Protein AF-A0A701CYC0-F1 (afdb_monomer)

pLDDT: mean 83.96, std 11.9, range [31.55, 95.62]

Structure (mmCIF, N/CA/C/O backbone):
data_AF-A0A701CYC0-F1
#
_entry.id   AF-A0A701CYC0-F1
#
loop_
_atom_site.group_PDB
_atom_site.id
_atom_site.type_symbol
_atom_site.label_atom_id
_atom_site.label_alt_id
_atom_site.label_comp_id
_atom_site.label_asym_id
_atom_site.label_entity_id
_atom_site.label_seq_id
_atom_site.pdbx_PDB_ins_code
_atom_site.Cartn_x
_atom_site.Cartn_y
_atom_site.Cartn_z
_atom_site.occupancy
_atom_site.B_iso_or_equiv
_atom_site.auth_seq_id
_atom_site.auth_comp_id
_atom_site.auth_asym_id
_atom_site.auth_atom_id
_atom_site.pdbx_PDB_model_num
ATOM 1 N N . MET A 1 1 ? 33.587 -10.580 -81.733 1.00 37.09 1 MET A N 1
ATOM 2 C CA . MET A 1 1 ? 33.520 -9.640 -80.596 1.00 37.09 1 MET A CA 1
ATOM 3 C C . MET A 1 1 ? 32.064 -9.199 -80.477 1.00 37.09 1 MET A C 1
ATOM 5 O O . MET A 1 1 ? 31.663 -8.229 -81.099 1.00 37.09 1 MET A O 1
ATOM 9 N N . LEU A 1 2 ? 31.232 -10.027 -79.836 1.00 31.55 2 LEU A N 1
ATOM 10 C CA . LEU A 1 2 ? 29.792 -9.787 -79.702 1.00 31.55 2 LEU A CA 1
ATOM 11 C C . LEU A 1 2 ? 29.590 -8.862 -78.503 1.00 31.55 2 LEU A C 1
ATOM 13 O O . LEU A 1 2 ? 29.678 -9.290 -77.356 1.00 31.55 2 LEU A O 1
ATOM 17 N N . TYR A 1 3 ? 29.404 -7.577 -78.788 1.00 41.22 3 TYR A N 1
ATOM 18 C CA . TYR A 1 3 ? 29.020 -6.585 -77.796 1.00 41.22 3 TYR A CA 1
ATOM 19 C C . TYR A 1 3 ? 27.540 -6.821 -77.478 1.00 41.22 3 TYR A C 1
ATOM 21 O O . TYR A 1 3 ? 26.656 -6.389 -78.214 1.00 41.22 3 TYR A O 1
ATOM 29 N N . MET A 1 4 ? 27.268 -7.594 -76.426 1.00 37.62 4 MET A N 1
ATOM 30 C CA . MET A 1 4 ? 25.919 -7.777 -75.895 1.00 37.62 4 MET A CA 1
ATOM 31 C C . MET A 1 4 ? 25.545 -6.497 -75.137 1.00 37.62 4 MET A C 1
ATOM 33 O O . MET A 1 4 ? 25.763 -6.367 -73.935 1.00 37.62 4 MET A O 1
ATOM 37 N N . GLY A 1 5 ? 25.062 -5.501 -75.878 1.00 42.97 5 GLY A N 1
ATOM 38 C CA . GLY A 1 5 ? 24.437 -4.318 -75.306 1.00 42.97 5 GLY A CA 1
ATOM 39 C C . GLY A 1 5 ? 23.059 -4.693 -74.777 1.00 42.97 5 GLY A C 1
ATOM 40 O O . GLY A 1 5 ? 22.136 -4.904 -75.558 1.00 42.97 5 GLY A O 1
ATOM 41 N N . LEU A 1 6 ? 22.916 -4.783 -73.455 1.00 45.72 6 LEU A N 1
ATOM 42 C CA . LEU A 1 6 ? 21.610 -4.713 -72.804 1.00 45.72 6 LEU A CA 1
ATOM 43 C C . LEU A 1 6 ? 21.074 -3.289 -73.006 1.00 45.72 6 LEU A C 1
ATOM 45 O O . LEU A 1 6 ? 21.448 -2.373 -72.278 1.00 45.72 6 LEU A O 1
ATOM 49 N N . SER A 1 7 ? 20.230 -3.099 -74.024 1.00 49.19 7 SER A N 1
ATOM 50 C CA . SER A 1 7 ? 19.349 -1.932 -74.098 1.00 49.19 7 SER A CA 1
ATOM 51 C C . SER A 1 7 ? 18.327 -2.081 -72.981 1.00 49.19 7 SER A C 1
ATOM 53 O O . SER A 1 7 ? 17.434 -2.922 -73.057 1.00 49.19 7 SER A O 1
ATOM 55 N N . SER A 1 8 ? 18.507 -1.334 -71.896 1.00 54.03 8 SER A N 1
ATOM 56 C CA . SER A 1 8 ? 17.512 -1.253 -70.838 1.00 54.03 8 SER A CA 1
ATOM 57 C C . SER A 1 8 ? 16.408 -0.289 -71.269 1.00 54.03 8 SER A C 1
ATOM 59 O O . SER A 1 8 ? 16.481 0.912 -70.997 1.00 54.03 8 SER A O 1
ATOM 61 N N . ASP A 1 9 ? 15.389 -0.805 -71.947 1.00 52.72 9 ASP A N 1
ATOM 62 C CA . ASP A 1 9 ? 14.151 -0.064 -72.158 1.00 52.72 9 ASP A CA 1
ATOM 63 C C . ASP A 1 9 ? 13.515 0.192 -70.780 1.00 52.72 9 ASP A C 1
ATOM 65 O O . ASP A 1 9 ? 13.089 -0.726 -70.077 1.00 52.72 9 ASP A O 1
ATOM 69 N N . GLY A 1 10 ? 13.498 1.455 -70.341 1.00 56.16 10 GLY A N 1
ATOM 70 C CA . GLY A 1 10 ? 13.082 1.856 -68.987 1.00 56.16 10 GLY A CA 1
ATOM 71 C C . GLY A 1 10 ? 11.631 1.517 -68.610 1.00 56.16 10 GLY A C 1
ATOM 72 O O . GLY A 1 10 ? 11.250 1.694 -67.454 1.00 56.16 10 GLY A O 1
ATOM 73 N N . LEU A 1 11 ? 10.831 1.013 -69.556 1.00 56.91 11 LEU A N 1
ATOM 74 C CA . LEU A 1 11 ? 9.438 0.600 -69.364 1.00 56.91 11 LEU A CA 1
ATOM 75 C C . LEU A 1 11 ? 9.304 -0.809 -68.755 1.00 56.91 11 LEU A C 1
ATOM 77 O O . LEU A 1 11 ? 8.426 -1.009 -67.917 1.00 56.91 11 LEU A O 1
ATOM 81 N N . ASP A 1 12 ? 10.205 -1.746 -69.072 1.00 58.88 12 ASP A N 1
ATOM 82 C CA . ASP A 1 12 ? 10.152 -3.128 -68.551 1.00 58.88 12 ASP A CA 1
ATOM 83 C C . ASP A 1 12 ? 10.798 -3.277 -67.161 1.00 58.88 12 ASP A C 1
ATOM 85 O O . ASP A 1 12 ? 10.518 -4.219 -66.416 1.00 58.88 12 ASP A O 1
ATOM 89 N N . ILE A 1 13 ? 11.625 -2.308 -66.759 1.00 61.25 13 ILE A N 1
ATOM 90 C CA . ILE A 1 13 ? 12.254 -2.262 -65.429 1.00 61.25 13 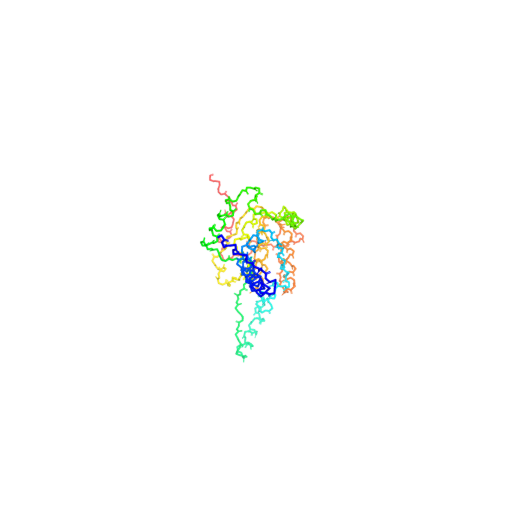ILE A CA 1
ATOM 91 C C . ILE A 1 13 ? 11.279 -1.735 -64.365 1.00 61.25 13 ILE A C 1
ATOM 93 O O . ILE A 1 13 ? 11.353 -2.134 -63.200 1.00 61.25 13 ILE A O 1
ATOM 97 N N . ALA A 1 14 ? 10.331 -0.877 -64.752 1.00 69.00 14 ALA A N 1
ATOM 98 C CA . ALA A 1 14 ? 9.363 -0.254 -63.851 1.00 69.00 14 ALA A CA 1
ATOM 99 C C . ALA A 1 14 ? 8.542 -1.253 -63.000 1.00 69.00 14 ALA A C 1
ATOM 101 O O . ALA A 1 14 ? 8.474 -1.057 -61.781 1.00 69.00 14 ALA A O 1
ATOM 102 N N . PRO A 1 15 ? 7.964 -2.344 -63.553 1.00 77.31 15 PRO A N 1
ATOM 103 C CA . PRO A 1 15 ? 7.235 -3.320 -62.742 1.00 77.31 15 PRO A CA 1
ATOM 104 C C . PRO A 1 15 ? 8.150 -4.086 -61.778 1.00 77.31 15 PRO A C 1
ATOM 106 O O . PRO A 1 15 ? 7.778 -4.300 -60.627 1.00 77.31 15 PRO A O 1
ATOM 109 N N . ILE A 1 16 ? 9.372 -4.441 -62.189 1.00 80.69 16 ILE A N 1
ATOM 110 C CA . ILE A 1 16 ? 10.340 -5.146 -61.329 1.00 80.69 16 ILE A CA 1
ATOM 111 C C . ILE A 1 16 ? 10.770 -4.251 -60.154 1.00 80.69 16 ILE A C 1
ATOM 113 O O . ILE A 1 16 ? 10.841 -4.709 -59.010 1.00 80.69 16 ILE A O 1
ATOM 117 N N . VAL A 1 17 ? 10.991 -2.958 -60.400 1.00 83.00 17 VAL A N 1
ATOM 118 C CA . VAL A 1 17 ? 11.301 -1.969 -59.352 1.00 83.00 17 VAL A CA 1
ATOM 119 C C . VAL A 1 17 ? 10.110 -1.762 -58.407 1.00 83.00 17 VAL A C 1
ATOM 121 O O . VAL A 1 17 ? 10.287 -1.652 -57.191 1.00 83.00 17 VAL A O 1
ATOM 124 N N . LEU A 1 18 ? 8.878 -1.781 -58.921 1.00 84.62 18 LEU A N 1
ATOM 125 C CA . LEU A 1 18 ? 7.675 -1.690 -58.091 1.00 84.62 18 LEU A CA 1
ATOM 126 C C . LEU A 1 18 ? 7.510 -2.925 -57.186 1.00 84.62 18 LEU A C 1
ATOM 128 O O . LEU A 1 18 ? 7.311 -2.784 -55.982 1.00 84.62 18 LEU A O 1
ATOM 132 N N . PHE A 1 19 ? 7.659 -4.139 -57.722 1.00 87.81 19 PHE A N 1
ATOM 133 C CA . PHE A 1 19 ? 7.554 -5.363 -56.918 1.00 87.81 19 PHE A CA 1
ATOM 134 C C . PHE A 1 19 ? 8.669 -5.477 -55.871 1.00 87.81 19 PHE A C 1
ATOM 136 O O . PHE A 1 19 ? 8.403 -5.841 -54.724 1.00 87.81 19 PHE A O 1
ATOM 143 N N . THR A 1 20 ? 9.906 -5.123 -56.227 1.00 87.94 20 THR A N 1
ATOM 144 C CA . THR A 1 20 ? 11.033 -5.135 -55.280 1.00 87.94 20 THR A CA 1
ATOM 145 C C . THR A 1 20 ? 10.892 -4.062 -54.198 1.00 87.94 20 THR A C 1
ATOM 147 O O . THR A 1 20 ? 11.165 -4.347 -53.031 1.00 87.94 20 THR A O 1
ATOM 150 N N . SER A 1 21 ? 10.396 -2.865 -54.526 1.00 90.50 21 SER A N 1
ATOM 151 C CA . SER A 1 21 ? 10.131 -1.814 -53.529 1.00 90.50 21 SER A CA 1
ATOM 152 C C . SER A 1 21 ? 8.989 -2.177 -52.574 1.00 90.50 21 SER A C 1
ATOM 154 O O . SER A 1 21 ? 9.131 -1.980 -51.366 1.00 90.50 21 SER A O 1
ATOM 156 N N . ILE A 1 22 ? 7.908 -2.792 -53.067 1.00 91.88 22 ILE A N 1
ATOM 157 C CA . ILE A 1 22 ? 6.826 -3.324 -52.222 1.00 91.88 22 ILE A CA 1
ATOM 158 C C . ILE A 1 22 ? 7.359 -4.422 -51.294 1.00 91.88 22 ILE A C 1
ATOM 160 O O . ILE A 1 22 ? 7.065 -4.408 -50.098 1.00 91.88 22 ILE A O 1
ATOM 164 N N . LEU A 1 23 ? 8.182 -5.344 -51.805 1.00 93.19 23 LEU A N 1
ATOM 165 C CA . LEU A 1 23 ? 8.795 -6.398 -50.994 1.00 93.19 23 LEU A CA 1
ATOM 166 C C . LEU A 1 23 ? 9.690 -5.817 -49.888 1.00 93.19 23 LEU A C 1
ATOM 168 O O . LEU A 1 23 ? 9.583 -6.230 -48.733 1.00 93.19 23 LEU A O 1
ATOM 172 N N . LEU A 1 24 ? 10.534 -4.832 -50.211 1.00 94.06 24 LEU A N 1
ATOM 173 C CA . LEU A 1 24 ? 11.373 -4.136 -49.230 1.00 94.06 24 LEU A CA 1
ATOM 174 C C . LEU A 1 24 ? 10.536 -3.384 -48.188 1.00 94.06 24 LEU A C 1
ATOM 176 O O . LEU A 1 24 ? 10.873 -3.404 -47.004 1.00 94.06 24 LEU A O 1
ATOM 180 N N . PHE A 1 25 ? 9.424 -2.770 -48.595 1.00 94.50 25 PHE A N 1
ATOM 181 C CA . PHE A 1 25 ? 8.505 -2.097 -47.681 1.00 94.50 25 PHE A CA 1
ATOM 182 C C . PHE A 1 25 ? 7.820 -3.084 -46.725 1.00 94.50 25 PHE A C 1
ATOM 184 O O . PHE A 1 25 ? 7.776 -2.845 -45.517 1.00 94.50 25 PHE A O 1
ATOM 191 N N . LEU A 1 26 ? 7.359 -4.233 -47.225 1.00 94.00 26 LEU A N 1
ATOM 192 C CA . LEU A 1 26 ? 6.784 -5.29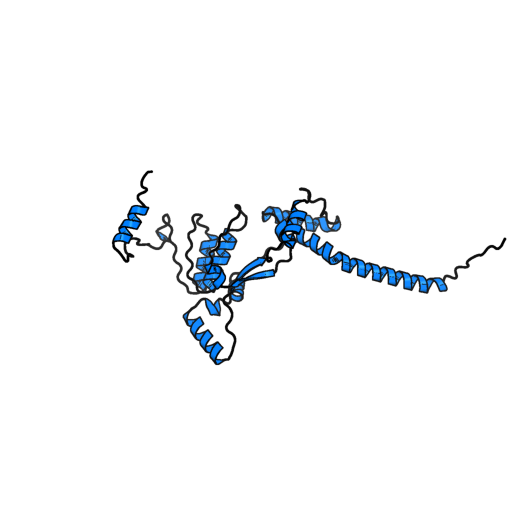6 -46.394 1.00 94.00 26 LEU A CA 1
ATOM 193 C C . LEU A 1 26 ? 7.817 -5.891 -45.428 1.00 94.00 26 LEU A C 1
ATOM 195 O O . LEU A 1 26 ? 7.504 -6.110 -44.256 1.00 94.00 26 LEU A O 1
ATOM 199 N N . LEU A 1 27 ? 9.059 -6.095 -45.877 1.00 94.50 27 LEU A N 1
ATOM 200 C CA . LEU A 1 27 ? 10.163 -6.517 -45.011 1.00 94.50 27 LEU A CA 1
ATOM 201 C C . LEU A 1 27 ? 10.478 -5.464 -43.943 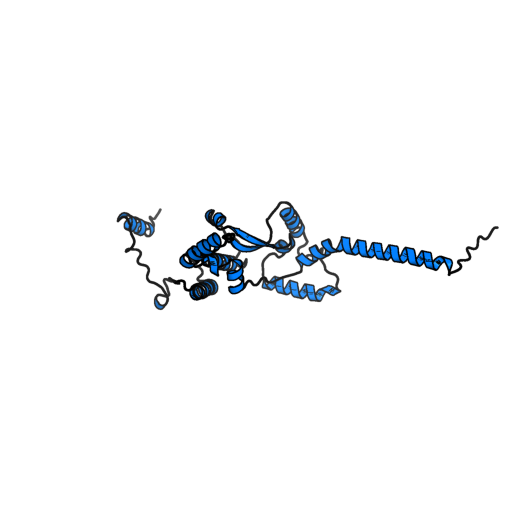1.00 94.50 27 LEU A C 1
ATOM 203 O O . LEU A 1 27 ? 10.719 -5.828 -42.793 1.00 94.50 27 LEU A O 1
ATOM 207 N N . CYS A 1 28 ? 10.429 -4.176 -44.286 1.00 93.81 28 CYS A N 1
ATOM 208 C CA . CYS A 1 28 ? 10.583 -3.080 -43.331 1.00 93.81 28 CYS A CA 1
ATOM 209 C C . CYS A 1 28 ? 9.477 -3.114 -42.266 1.00 93.81 28 CYS A C 1
ATOM 211 O O . CYS A 1 28 ? 9.780 -3.136 -41.075 1.00 93.81 28 CYS A O 1
ATOM 213 N N . LEU A 1 29 ? 8.207 -3.237 -42.670 1.00 93.25 29 LEU A N 1
ATOM 214 C CA . LEU A 1 29 ? 7.080 -3.367 -41.739 1.00 93.25 29 LEU A CA 1
ATOM 215 C C . LEU A 1 29 ? 7.211 -4.598 -40.835 1.00 93.25 29 LEU A C 1
ATOM 217 O O . LEU A 1 29 ? 6.983 -4.505 -39.625 1.00 93.25 29 LEU A O 1
ATOM 221 N N . TYR A 1 30 ? 7.624 -5.739 -41.395 1.00 93.19 30 TYR A N 1
ATOM 222 C CA . TYR A 1 30 ? 7.893 -6.947 -40.619 1.00 93.19 30 TYR A CA 1
ATOM 223 C C . TYR A 1 30 ? 9.004 -6.707 -39.590 1.00 93.19 30 TYR A C 1
ATOM 225 O O . TYR A 1 30 ? 8.832 -7.020 -38.411 1.00 93.19 30 TYR A O 1
ATOM 233 N N . ARG A 1 31 ? 10.108 -6.065 -39.996 1.00 91.38 31 ARG A N 1
ATOM 234 C CA . ARG A 1 31 ? 11.213 -5.709 -39.097 1.00 91.38 31 ARG A CA 1
ATOM 235 C C . ARG A 1 31 ? 10.768 -4.746 -37.999 1.00 91.38 31 ARG A C 1
ATOM 237 O O . ARG A 1 31 ? 11.077 -5.000 -36.836 1.00 91.38 31 ARG A O 1
ATOM 244 N N . CYS A 1 32 ? 9.975 -3.723 -38.318 1.00 89.19 32 CYS A N 1
ATOM 245 C CA . CYS A 1 32 ? 9.387 -2.818 -37.328 1.00 89.19 32 CYS A CA 1
ATOM 246 C C . CYS A 1 32 ? 8.510 -3.569 -36.319 1.00 89.19 32 CYS A C 1
ATOM 248 O O . CYS A 1 32 ? 8.648 -3.354 -35.114 1.00 89.19 32 CYS A O 1
ATOM 250 N N . LYS A 1 33 ? 7.665 -4.501 -36.779 1.00 90.56 33 LYS A N 1
ATOM 251 C CA . LYS A 1 33 ? 6.837 -5.340 -35.899 1.00 90.56 33 LYS A CA 1
ATOM 252 C C . LYS A 1 33 ? 7.692 -6.217 -34.981 1.00 90.56 33 LYS A C 1
ATOM 254 O O . LYS A 1 33 ? 7.398 -6.304 -33.792 1.00 90.56 33 LYS A O 1
ATOM 259 N N . THR A 1 34 ? 8.761 -6.824 -35.499 1.00 88.62 34 THR A N 1
ATOM 260 C CA . THR A 1 34 ? 9.686 -7.635 -34.684 1.00 88.62 34 THR A CA 1
ATOM 261 C C . THR A 1 34 ? 10.532 -6.803 -33.718 1.00 88.62 34 THR A C 1
ATOM 263 O O . THR A 1 34 ? 10.875 -7.290 -32.648 1.00 88.62 34 THR A O 1
ATOM 266 N N . ALA A 1 35 ? 10.841 -5.547 -34.057 1.00 85.38 35 ALA A N 1
ATOM 267 C CA . ALA A 1 35 ? 11.630 -4.639 -33.222 1.00 85.38 35 ALA A CA 1
ATOM 268 C C . ALA A 1 3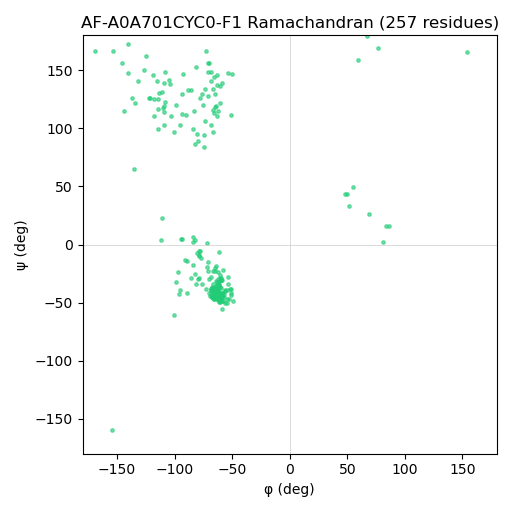5 ? 10.799 -3.950 -32.124 1.00 85.38 35 ALA A C 1
ATOM 270 O O . ALA A 1 35 ? 11.339 -3.577 -31.081 1.00 85.38 35 ALA A O 1
ATOM 271 N N . ALA A 1 36 ? 9.487 -3.803 -32.331 1.00 82.69 36 ALA A N 1
ATOM 272 C CA . ALA A 1 36 ? 8.567 -3.176 -31.386 1.00 82.69 36 ALA A CA 1
ATOM 273 C C . ALA A 1 36 ? 8.669 -3.703 -29.935 1.00 82.69 36 ALA A C 1
ATOM 275 O O . ALA A 1 36 ? 8.779 -2.866 -29.037 1.00 82.69 36 ALA A O 1
ATOM 276 N N . PRO A 1 37 ? 8.676 -5.024 -29.649 1.00 79.75 37 PRO A N 1
ATOM 277 C CA . PRO A 1 37 ? 8.774 -5.515 -28.271 1.00 79.75 37 PRO A CA 1
ATOM 278 C C . PRO A 1 37 ? 10.098 -5.142 -27.588 1.00 79.75 37 PRO A C 1
ATOM 280 O O . PRO A 1 37 ? 10.091 -4.776 -26.413 1.00 79.75 37 PRO A O 1
ATOM 283 N N . PHE A 1 38 ? 11.219 -5.154 -28.317 1.00 76.25 38 PHE A N 1
ATOM 284 C CA . PHE A 1 38 ? 12.527 -4.749 -27.788 1.00 76.25 38 PHE A CA 1
ATOM 285 C C . PHE A 1 38 ? 12.563 -3.253 -27.471 1.00 76.25 38 PHE A C 1
ATOM 287 O O . PHE A 1 38 ? 12.972 -2.848 -26.382 1.00 76.25 38 PHE A O 1
ATOM 294 N N . LEU A 1 39 ? 12.042 -2.427 -28.383 1.00 77.50 39 LEU A N 1
ATOM 295 C CA . LEU A 1 39 ? 11.930 -0.987 -28.163 1.00 77.50 39 LEU A CA 1
ATOM 296 C C . LEU A 1 39 ? 10.993 -0.668 -26.989 1.00 77.50 39 LEU A C 1
ATOM 298 O O . LEU A 1 39 ? 11.299 0.207 -26.182 1.00 77.50 39 LEU A O 1
ATOM 302 N N . MET A 1 40 ? 9.892 -1.408 -26.838 1.00 75.88 40 MET A N 1
ATOM 303 C CA . MET A 1 40 ? 9.000 -1.292 -25.681 1.00 75.88 40 MET A CA 1
ATOM 304 C C . MET A 1 40 ? 9.681 -1.708 -24.373 1.00 75.88 40 MET A C 1
ATOM 306 O O . MET A 1 40 ? 9.469 -1.055 -23.352 1.00 75.88 40 MET A O 1
ATOM 310 N N . ALA A 1 41 ? 10.509 -2.754 -24.377 1.00 71.88 41 ALA A N 1
ATOM 311 C CA . ALA A 1 41 ? 11.294 -3.151 -23.208 1.00 71.88 41 ALA A CA 1
ATOM 312 C C . ALA A 1 41 ? 12.283 -2.050 -22.793 1.00 71.88 41 ALA A C 1
ATOM 314 O O . ALA A 1 41 ? 12.297 -1.653 -21.630 1.00 71.88 41 ALA A O 1
ATOM 315 N N . HIS A 1 42 ? 13.014 -1.467 -23.746 1.00 74.38 42 HIS A N 1
ATOM 316 C CA . HIS A 1 42 ? 13.911 -0.339 -23.470 1.00 74.38 42 HIS A CA 1
ATOM 317 C C . HIS A 1 42 ? 13.128 0.889 -22.989 1.00 74.38 42 HIS A C 1
ATOM 319 O O . HIS A 1 42 ? 13.511 1.543 -22.020 1.00 74.38 42 HIS A O 1
ATOM 325 N N . TRP A 1 43 ? 11.978 1.174 -23.606 1.00 76.50 43 TRP A N 1
ATOM 326 C CA . TRP A 1 43 ? 11.108 2.272 -23.194 1.00 76.50 43 TRP A CA 1
ATOM 327 C C . TRP A 1 43 ? 10.579 2.101 -21.766 1.00 76.50 43 TRP A C 1
ATOM 329 O O . TRP A 1 43 ? 10.461 3.092 -21.049 1.00 76.50 43 TRP A O 1
ATOM 339 N N . ARG A 1 44 ? 10.306 0.869 -21.313 1.00 73.31 44 ARG A N 1
ATOM 340 C CA . ARG A 1 44 ? 9.883 0.587 -19.927 1.00 73.31 44 ARG A CA 1
ATOM 341 C C . ARG A 1 44 ? 10.938 0.982 -18.892 1.00 73.31 44 ARG A C 1
ATOM 343 O O . ARG A 1 44 ? 10.561 1.439 -17.819 1.00 73.31 44 ARG A O 1
ATOM 350 N N . VAL A 1 45 ? 12.230 0.890 -19.221 1.00 72.38 45 VAL A N 1
ATOM 351 C CA . VAL A 1 45 ? 13.320 1.345 -18.335 1.00 72.38 45 VAL A CA 1
ATOM 352 C C . VAL A 1 45 ? 13.256 2.861 -18.104 1.00 72.38 45 VAL A C 1
ATOM 354 O O . VAL A 1 45 ? 13.527 3.337 -16.998 1.00 72.38 45 VAL A O 1
ATOM 357 N N . PHE A 1 46 ? 12.872 3.624 -19.132 1.00 72.75 46 PHE A N 1
ATOM 358 C CA . PHE A 1 46 ? 12.815 5.089 -19.079 1.00 72.75 46 PHE A CA 1
ATOM 359 C C . PHE A 1 46 ? 11.480 5.636 -18.596 1.00 72.75 46 PHE A C 1
ATOM 361 O O . PHE A 1 46 ? 11.452 6.606 -17.835 1.00 72.75 46 PHE A O 1
ATOM 368 N N . LYS A 1 47 ? 10.373 5.045 -19.054 1.00 73.38 47 LYS A N 1
ATOM 369 C CA . LYS A 1 47 ? 9.025 5.544 -18.801 1.00 73.38 47 LYS A CA 1
ATOM 370 C C . LYS A 1 47 ? 8.728 5.482 -17.311 1.00 73.38 47 LYS A C 1
ATOM 372 O O . LYS A 1 47 ? 8.647 4.413 -16.713 1.00 73.38 47 LYS A O 1
ATOM 377 N N . ARG A 1 48 ? 8.470 6.646 -16.724 1.00 73.00 48 ARG A N 1
ATOM 378 C CA . ARG A 1 48 ? 8.012 6.755 -15.337 1.00 73.00 48 ARG A CA 1
ATOM 379 C C . ARG A 1 48 ? 6.540 7.068 -15.309 1.00 73.00 48 ARG A C 1
ATOM 381 O O . ARG A 1 48 ? 6.049 7.888 -16.082 1.00 73.00 48 ARG A O 1
ATOM 388 N N . HIS A 1 49 ? 5.851 6.410 -14.395 1.00 69.44 49 HIS A N 1
ATOM 389 C CA . HIS A 1 49 ? 4.452 6.671 -14.142 1.00 69.44 49 HIS A CA 1
ATOM 390 C C . HIS A 1 49 ? 4.240 6.759 -12.640 1.00 69.44 49 HIS A C 1
ATOM 392 O O . HIS A 1 49 ? 4.556 5.808 -11.922 1.00 69.44 49 HIS A O 1
ATOM 398 N N . PHE A 1 50 ? 3.730 7.905 -12.194 1.00 71.25 50 PHE A N 1
ATOM 399 C CA . PHE A 1 50 ? 3.168 8.038 -10.861 1.00 71.25 50 PHE A CA 1
ATOM 400 C C . PHE A 1 50 ? 1.807 7.369 -10.865 1.00 71.25 50 PHE A C 1
ATOM 402 O O . PHE A 1 50 ? 0.928 7.754 -11.632 1.00 71.25 50 PHE A O 1
ATOM 409 N N . MET A 1 51 ? 1.655 6.368 -10.011 1.00 73.56 51 MET A N 1
ATOM 410 C CA . MET A 1 51 ? 0.360 5.759 -9.767 1.00 73.56 51 MET A CA 1
ATOM 411 C C . MET A 1 51 ? -0.231 6.474 -8.569 1.00 73.56 51 MET A C 1
ATOM 413 O O . MET A 1 51 ? 0.309 6.405 -7.465 1.00 73.56 51 MET A O 1
ATOM 417 N N . PHE A 1 52 ? -1.300 7.217 -8.819 1.00 79.75 52 PHE A N 1
ATOM 418 C CA . PHE A 1 52 ? -2.081 7.842 -7.773 1.00 79.75 52 PHE A CA 1
ATOM 419 C C . PHE A 1 52 ? -3.411 7.110 -7.685 1.00 79.75 52 PHE A C 1
ATOM 421 O O . PHE A 1 52 ? -4.205 7.141 -8.623 1.00 79.75 52 PHE A O 1
ATOM 428 N N . VAL A 1 53 ? -3.631 6.439 -6.560 1.00 84.75 53 VAL A N 1
ATOM 429 C CA . VAL A 1 53 ? -4.912 5.815 -6.243 1.00 84.75 53 VAL A CA 1
ATOM 430 C C . VAL A 1 53 ? -5.593 6.722 -5.230 1.00 84.75 53 VAL A C 1
ATOM 432 O O . VAL A 1 53 ? -5.116 6.855 -4.104 1.00 84.75 53 VAL A O 1
ATOM 435 N N . SER A 1 54 ? -6.672 7.389 -5.642 1.00 88.94 54 SER A N 1
ATOM 436 C CA . SER A 1 54 ? -7.474 8.192 -4.716 1.00 88.94 54 SER A CA 1
ATOM 437 C C . SER A 1 54 ? -8.238 7.292 -3.744 1.00 88.94 54 SER A C 1
ATOM 439 O O . SER A 1 54 ? -8.532 6.138 -4.066 1.00 88.94 54 SER A O 1
ATOM 441 N N . LEU A 1 55 ? -8.605 7.826 -2.574 1.00 89.38 55 LEU A N 1
ATOM 442 C CA . LEU A 1 55 ? -9.416 7.097 -1.591 1.00 89.38 55 LEU A CA 1
ATOM 443 C C . LEU A 1 55 ? -10.740 6.623 -2.197 1.00 89.38 55 LEU A C 1
ATOM 445 O O . LEU A 1 55 ? -11.100 5.460 -2.050 1.00 89.38 55 LEU A O 1
ATOM 449 N N . ASP A 1 56 ? -11.405 7.472 -2.983 1.00 90.81 56 ASP A N 1
ATOM 450 C CA . ASP A 1 56 ? -12.641 7.106 -3.683 1.00 90.81 56 ASP A CA 1
ATOM 451 C C . ASP A 1 56 ? -12.444 5.941 -4.652 1.00 90.81 56 ASP A C 1
ATOM 453 O O . ASP A 1 56 ? -13.233 4.993 -4.658 1.00 90.81 56 ASP A O 1
ATOM 457 N N . SER A 1 57 ? -11.359 5.968 -5.432 1.00 91.81 57 SER A N 1
ATOM 458 C CA . SER A 1 57 ? -11.033 4.864 -6.339 1.00 91.81 57 SER A CA 1
ATOM 459 C C . SER A 1 57 ? -10.784 3.584 -5.545 1.00 91.81 57 SER A C 1
ATOM 461 O O . SER A 1 57 ? -11.321 2.533 -5.886 1.00 91.81 57 SER A O 1
ATOM 463 N N . LEU A 1 58 ? -10.035 3.672 -4.443 1.00 92.19 58 LEU A N 1
ATOM 464 C CA . LEU A 1 58 ? -9.726 2.533 -3.584 1.00 92.19 58 LEU A CA 1
ATOM 465 C C . LEU A 1 58 ? -10.977 1.943 -2.911 1.00 92.19 58 LEU A C 1
ATOM 467 O O . LEU A 1 58 ? -11.074 0.723 -2.773 1.00 92.19 58 LEU A O 1
ATOM 471 N N . ARG A 1 59 ? -11.957 2.771 -2.526 1.00 93.12 59 ARG A N 1
ATOM 472 C CA . ARG A 1 59 ? -13.255 2.311 -1.992 1.00 93.12 59 ARG A CA 1
ATOM 473 C C . ARG A 1 59 ? -14.035 1.516 -3.026 1.00 93.12 59 ARG A C 1
ATOM 475 O O . ARG A 1 59 ? -14.608 0.482 -2.683 1.00 93.12 59 ARG A O 1
ATOM 482 N N . VAL A 1 60 ? -14.065 1.990 -4.272 1.00 92.75 60 VAL A N 1
ATOM 483 C CA . VAL A 1 60 ? -14.739 1.296 -5.379 1.00 92.75 60 VAL A CA 1
ATOM 484 C C . VAL A 1 60 ? -14.031 -0.023 -5.682 1.00 92.75 60 VAL A C 1
ATOM 486 O O . VAL A 1 60 ? -14.691 -1.059 -5.754 1.00 92.75 60 VAL A O 1
ATOM 489 N N . ILE A 1 61 ? -12.699 0.003 -5.778 1.00 92.12 61 ILE A N 1
ATOM 490 C CA . ILE A 1 61 ? -11.863 -1.173 -6.050 1.00 92.12 61 ILE A CA 1
ATOM 491 C C . ILE A 1 61 ? -12.060 -2.249 -4.971 1.00 92.12 61 ILE A C 1
ATOM 493 O O . ILE A 1 61 ? -12.344 -3.399 -5.300 1.00 92.12 61 ILE A O 1
ATOM 497 N N . ASN A 1 62 ? -11.999 -1.871 -3.691 1.00 92.62 62 ASN A N 1
ATOM 498 C CA . ASN A 1 62 ? -12.183 -2.796 -2.566 1.00 92.62 62 ASN A CA 1
ATOM 499 C C . ASN A 1 62 ? -13.664 -3.066 -2.239 1.00 92.62 62 ASN A C 1
ATOM 501 O O . ASN A 1 62 ? -13.958 -3.734 -1.251 1.00 92.62 62 ASN A O 1
ATOM 505 N N . LYS A 1 63 ? -14.611 -2.527 -3.021 1.00 92.94 63 LYS A N 1
ATOM 506 C CA . LYS A 1 63 ? -16.064 -2.656 -2.802 1.00 92.94 63 LYS A CA 1
ATOM 507 C C . LYS A 1 63 ? -16.489 -2.309 -1.366 1.00 92.94 63 LYS A C 1
ATOM 509 O O . LYS A 1 63 ? -17.355 -2.964 -0.785 1.00 92.94 63 LYS A O 1
ATOM 514 N N . SER A 1 64 ? -15.928 -1.230 -0.816 1.00 91.62 64 SER A N 1
ATOM 515 C CA . SER A 1 64 ? -16.153 -0.781 0.567 1.00 91.62 64 SER A CA 1
ATOM 516 C C . SER A 1 64 ? -17.643 -0.655 0.915 1.00 91.62 64 SER A C 1
ATOM 518 O O . SER A 1 64 ? -18.080 -1.077 1.982 1.00 91.62 64 SER A O 1
ATOM 520 N N . ASN A 1 65 ? -18.469 -0.189 -0.029 1.00 90.75 65 ASN A N 1
ATOM 521 C CA . ASN A 1 65 ? -19.923 -0.067 0.144 1.00 90.75 65 ASN A CA 1
ATOM 522 C C . ASN A 1 65 ? -20.649 -1.376 0.498 1.00 90.75 65 ASN A C 1
ATOM 524 O O . ASN A 1 65 ? -21.781 -1.306 0.993 1.00 90.75 65 ASN A O 1
ATOM 528 N N . PHE A 1 66 ? -20.034 -2.520 0.189 1.00 91.06 66 PHE A N 1
ATOM 529 C CA . PHE A 1 66 ? -20.551 -3.859 0.445 1.00 91.06 66 PHE A CA 1
ATOM 530 C C . PHE A 1 66 ? -19.992 -4.447 1.749 1.00 91.06 66 PHE A C 1
ATOM 532 O O . PHE A 1 66 ? -20.762 -5.017 2.515 1.00 91.06 66 PHE A O 1
ATOM 539 N N . PHE A 1 67 ? -18.689 -4.289 2.019 1.00 91.94 67 PHE A N 1
ATOM 540 C CA . PHE A 1 67 ? -18.003 -4.983 3.122 1.00 91.94 67 PHE A CA 1
ATOM 541 C C . PHE A 1 67 ? -17.808 -4.155 4.398 1.00 91.94 67 PHE A C 1
ATOM 543 O O . PHE A 1 67 ? -17.854 -4.719 5.485 1.00 91.94 67 PHE A O 1
ATOM 550 N N . SER A 1 68 ? -17.633 -2.834 4.298 1.00 89.00 68 SER A N 1
ATOM 551 C CA . SER A 1 68 ? -17.248 -1.982 5.441 1.00 89.00 68 SER A CA 1
ATOM 552 C C . SER A 1 68 ? -18.232 -2.005 6.616 1.00 89.00 68 SER A C 1
ATOM 554 O O . SER A 1 68 ? -17.834 -1.796 7.760 1.00 89.00 68 SER A O 1
ATOM 556 N N . ASN A 1 69 ? -19.520 -2.247 6.353 1.00 89.81 69 ASN A N 1
ATOM 557 C CA . ASN A 1 69 ? -20.567 -2.252 7.368 1.00 89.81 69 ASN A CA 1
ATOM 558 C C . ASN A 1 69 ? -21.215 -3.632 7.479 1.00 89.81 69 ASN A C 1
ATOM 560 O O . ASN A 1 69 ? -21.996 -4.032 6.617 1.00 89.81 69 ASN A O 1
ATOM 564 N N . GLU A 1 70 ? -20.965 -4.304 8.599 1.00 86.88 70 GLU A N 1
ATOM 565 C CA . GLU A 1 70 ? -21.442 -5.660 8.888 1.00 86.88 70 GLU A CA 1
ATOM 566 C C . GLU A 1 70 ? -22.972 -5.811 8.797 1.00 86.88 70 GLU A C 1
ATOM 568 O O . GLU A 1 70 ? -23.481 -6.799 8.266 1.00 86.88 70 GLU A O 1
ATOM 573 N N . ARG A 1 71 ? -23.745 -4.822 9.273 1.00 88.12 71 ARG A N 1
ATOM 574 C CA . ARG A 1 71 ? -25.219 -4.888 9.214 1.00 88.12 71 ARG A CA 1
ATOM 575 C C . ARG A 1 71 ? -25.712 -4.822 7.773 1.00 88.12 71 ARG A C 1
ATOM 577 O O . ARG A 1 71 ? -26.568 -5.610 7.376 1.00 88.12 71 ARG A O 1
ATOM 584 N N . LYS A 1 72 ? -25.151 -3.892 6.998 1.00 90.44 72 LYS A N 1
ATOM 585 C CA . LYS A 1 72 ? -25.479 -3.710 5.581 1.00 90.44 72 LYS A CA 1
ATOM 586 C C . LYS A 1 72 ? -25.025 -4.911 4.751 1.00 90.44 72 LYS A C 1
ATOM 588 O O . LYS A 1 72 ? -25.760 -5.351 3.876 1.00 90.44 72 LYS A O 1
ATOM 593 N N . TYR A 1 73 ? -23.857 -5.468 5.063 1.00 91.12 73 TYR A N 1
ATOM 594 C CA . TYR A 1 73 ? -23.322 -6.672 4.436 1.00 91.12 73 TYR A CA 1
ATOM 595 C C . TYR A 1 73 ? -24.304 -7.844 4.551 1.00 91.12 73 TYR A C 1
ATOM 597 O O . TYR A 1 73 ? -24.674 -8.424 3.534 1.00 91.12 73 TYR A O 1
ATOM 605 N N . ARG A 1 74 ? -24.815 -8.139 5.755 1.00 92.00 74 ARG A N 1
ATOM 606 C CA . ARG A 1 74 ? -25.791 -9.229 5.962 1.00 92.00 74 ARG A CA 1
ATOM 607 C C . ARG A 1 74 ? -27.066 -9.051 5.137 1.00 92.00 74 ARG A C 1
ATOM 609 O O . ARG A 1 74 ? -27.541 -10.013 4.542 1.00 92.00 74 ARG A O 1
ATOM 616 N N . GLN A 1 75 ? -27.586 -7.824 5.069 1.00 93.12 75 GLN A N 1
ATOM 617 C CA . GLN A 1 75 ? -28.761 -7.498 4.252 1.00 93.12 75 GLN A CA 1
ATOM 618 C C . GLN A 1 75 ? -28.482 -7.700 2.758 1.00 93.12 75 GLN A C 1
ATOM 620 O O . GLN A 1 75 ? -29.262 -8.342 2.060 1.00 93.12 75 GLN A O 1
ATOM 625 N N . LEU A 1 76 ? -27.338 -7.210 2.274 1.00 92.69 76 LEU A N 1
ATOM 626 C CA . LEU A 1 76 ? -26.939 -7.355 0.876 1.00 92.69 76 LEU A CA 1
ATOM 627 C C . LEU A 1 76 ? -26.712 -8.818 0.490 1.00 92.69 76 LEU A C 1
ATOM 629 O O . LEU A 1 76 ? -27.113 -9.221 -0.596 1.00 92.69 76 LEU A O 1
ATOM 633 N N . VAL A 1 77 ? -26.111 -9.622 1.367 1.00 92.75 77 VAL A N 1
ATOM 634 C CA . VAL A 1 77 ? -25.936 -11.062 1.139 1.00 92.75 77 VAL A CA 1
ATOM 635 C C . VAL A 1 77 ? -27.291 -11.749 0.975 1.00 92.75 77 VAL A C 1
ATOM 637 O O . VAL A 1 77 ? -27.474 -12.495 0.014 1.00 92.75 77 VAL A O 1
ATOM 640 N N . GLN A 1 78 ? -28.261 -11.445 1.842 1.00 93.25 78 GLN A N 1
ATOM 641 C CA . GLN A 1 78 ? -29.615 -11.990 1.735 1.00 93.25 78 GLN A CA 1
ATOM 642 C C . GLN A 1 78 ? -30.304 -11.559 0.427 1.00 93.25 78 GLN A C 1
ATOM 644 O O . GLN A 1 78 ? -30.891 -12.385 -0.269 1.00 93.25 78 GLN A O 1
ATOM 649 N N . ASP A 1 79 ? -30.177 -10.288 0.041 1.00 93.56 79 ASP A N 1
ATOM 650 C CA . ASP A 1 79 ? -30.716 -9.771 -1.222 1.00 93.56 79 ASP A CA 1
ATOM 651 C C . ASP A 1 79 ? -30.082 -10.424 -2.457 1.00 93.56 79 ASP A C 1
ATOM 653 O O . ASP A 1 79 ? -30.766 -10.650 -3.458 1.00 93.56 79 ASP A O 1
ATOM 657 N N . TYR A 1 80 ? -28.778 -10.701 -2.415 1.00 94.19 80 TYR A N 1
ATOM 658 C CA . TYR A 1 80 ? -28.056 -11.369 -3.498 1.00 94.19 80 TYR A CA 1
ATOM 659 C C . TYR A 1 80 ? -28.481 -12.830 -3.626 1.00 94.19 80 TYR A C 1
ATOM 661 O O . TYR A 1 80 ? -28.777 -13.269 -4.737 1.00 94.19 80 TYR A O 1
ATOM 669 N N . GLN A 1 81 ? -28.607 -13.538 -2.501 1.00 92.50 81 GLN A N 1
ATOM 670 C CA . GLN A 1 81 ? -29.125 -14.907 -2.460 1.00 92.50 81 GLN A CA 1
ATOM 671 C C . GLN A 1 81 ? -30.552 -14.977 -3.017 1.00 92.50 81 GLN A C 1
ATOM 673 O O . GLN A 1 81 ? -30.820 -15.775 -3.910 1.00 92.50 81 GLN A O 1
ATOM 678 N N . ASN A 1 82 ? -31.442 -14.073 -2.592 1.00 94.00 82 ASN A N 1
ATOM 679 C CA . ASN A 1 82 ? -32.817 -13.994 -3.101 1.00 94.00 82 ASN A CA 1
ATOM 680 C C . ASN A 1 82 ? -32.883 -13.726 -4.615 1.00 94.00 82 ASN A C 1
ATOM 682 O O . ASN A 1 82 ? -33.839 -14.120 -5.280 1.00 94.00 82 ASN A O 1
ATOM 686 N N . LYS A 1 83 ? -31.880 -13.034 -5.167 1.00 94.56 83 LYS A N 1
ATOM 687 C CA . LYS A 1 83 ? -31.778 -12.698 -6.595 1.00 94.56 83 LYS A CA 1
ATOM 688 C C . LYS A 1 83 ? -30.936 -13.698 -7.397 1.00 94.56 83 LYS A C 1
ATOM 690 O O . LYS A 1 83 ? -30.704 -13.430 -8.574 1.00 94.56 83 LYS A O 1
ATOM 695 N N . ASN A 1 84 ? -30.471 -14.797 -6.790 1.00 92.56 84 ASN A N 1
ATOM 696 C CA . ASN A 1 84 ? -29.520 -15.746 -7.386 1.00 92.56 84 ASN A CA 1
ATOM 697 C C . ASN A 1 84 ? -28.298 -15.047 -8.019 1.00 92.56 84 ASN A C 1
ATOM 699 O O . ASN A 1 84 ? -27.903 -15.358 -9.142 1.00 92.56 84 ASN A O 1
ATOM 703 N N . LYS A 1 85 ? -27.734 -14.051 -7.324 1.00 92.38 85 LYS A N 1
ATOM 704 C CA . LYS A 1 85 ? -26.516 -13.341 -7.740 1.00 92.38 85 LYS A CA 1
ATOM 705 C C . LYS A 1 85 ? -25.320 -13.782 -6.912 1.00 92.38 85 LYS A C 1
ATOM 707 O O . LYS A 1 85 ? -25.423 -13.896 -5.692 1.00 92.38 85 LYS A O 1
ATOM 712 N N . ASP A 1 86 ? -24.173 -13.903 -7.571 1.00 91.12 86 ASP A N 1
ATOM 713 C CA . ASP A 1 86 ? -22.916 -14.220 -6.902 1.00 91.12 86 ASP A CA 1
ATOM 714 C C . ASP A 1 86 ? -22.467 -13.084 -5.983 1.00 91.12 86 ASP A C 1
ATOM 716 O O . ASP A 1 86 ? -22.479 -11.900 -6.342 1.00 91.12 86 ASP A O 1
ATOM 720 N N . ILE A 1 87 ? -22.061 -13.462 -4.774 1.00 90.25 87 ILE A N 1
ATOM 721 C CA . ILE A 1 87 ? -21.536 -12.539 -3.773 1.00 90.25 87 ILE A CA 1
ATOM 722 C C . ILE A 1 87 ? -20.124 -12.134 -4.211 1.00 90.25 87 ILE A C 1
ATOM 724 O O . ILE A 1 87 ? -19.326 -12.997 -4.582 1.00 90.25 87 ILE A O 1
ATOM 728 N N . PRO A 1 88 ? -19.777 -10.836 -4.179 1.00 90.12 88 PRO A N 1
ATOM 729 C CA . PRO A 1 88 ? -18.421 -10.416 -4.487 1.00 90.12 88 PRO A CA 1
ATOM 730 C C . PRO A 1 88 ? -17.423 -11.046 -3.509 1.00 90.12 88 PRO A C 1
ATOM 732 O O . PRO A 1 88 ? -17.633 -11.034 -2.299 1.00 90.12 88 PRO A O 1
ATOM 735 N N . GLU A 1 89 ? -16.304 -11.534 -4.034 1.00 90.31 89 GLU A N 1
ATOM 736 C CA . GLU A 1 89 ? -15.203 -12.033 -3.210 1.00 90.31 89 GLU A CA 1
ATOM 737 C C . GLU A 1 89 ? -14.555 -10.908 -2.389 1.00 90.31 89 GLU A C 1
ATOM 739 O O . GLU A 1 89 ? -14.399 -9.775 -2.868 1.00 90.31 89 GLU A O 1
ATOM 744 N N . ARG A 1 90 ? -14.134 -11.238 -1.163 1.00 90.19 90 ARG A N 1
ATOM 745 C CA . ARG A 1 90 ? -13.396 -10.336 -0.272 1.00 90.19 90 ARG A CA 1
ATOM 746 C C . ARG A 1 90 ? -11.920 -10.293 -0.660 1.00 90.19 90 ARG A C 1
ATOM 748 O O . ARG A 1 90 ? -11.119 -11.145 -0.275 1.00 90.19 90 ARG A O 1
ATOM 755 N N . LYS A 1 91 ? -11.574 -9.291 -1.465 1.00 92.50 91 LYS A N 1
ATOM 756 C CA . LYS A 1 91 ? -10.215 -9.035 -1.949 1.00 92.50 91 LYS A CA 1
ATOM 757 C C . LYS A 1 91 ? -9.859 -7.565 -1.759 1.00 92.50 91 LYS A C 1
ATOM 759 O O . LYS A 1 91 ? -10.684 -6.687 -2.006 1.00 92.50 91 LYS A O 1
ATOM 764 N N . SER A 1 92 ? -8.620 -7.304 -1.360 1.00 92.31 92 SER A N 1
ATOM 765 C CA . SER A 1 92 ? -8.056 -5.957 -1.251 1.00 92.31 92 SER A CA 1
ATOM 766 C C . SER A 1 92 ? -7.017 -5.719 -2.336 1.00 92.31 92 SER A C 1
ATOM 768 O O . SER A 1 92 ? -6.179 -6.588 -2.595 1.00 92.31 92 SER A O 1
ATOM 770 N N . TYR A 1 93 ? -7.029 -4.529 -2.928 1.00 93.12 93 TYR A N 1
ATOM 771 C CA . TYR A 1 93 ? -5.950 -4.074 -3.797 1.00 93.12 93 TYR A CA 1
ATOM 772 C C . TYR A 1 93 ? -4.644 -3.917 -3.010 1.00 93.12 93 TYR A C 1
ATOM 774 O O . TYR A 1 93 ? -4.618 -3.26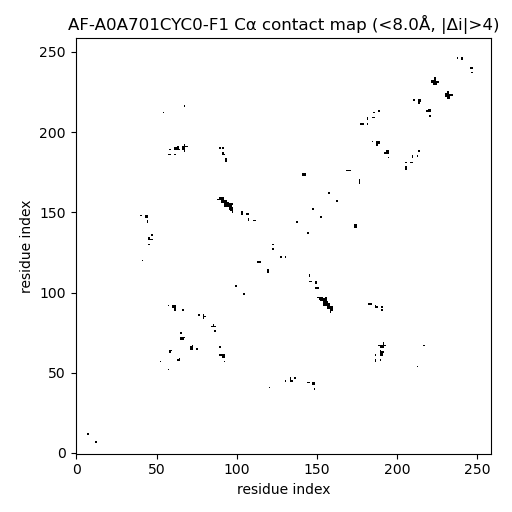7 -1.963 1.00 93.12 93 TYR A O 1
ATOM 782 N N . PHE A 1 94 ? -3.568 -4.513 -3.522 1.00 89.88 94 PHE A N 1
ATOM 783 C CA . PHE A 1 94 ? -2.247 -4.463 -2.902 1.00 89.88 94 PHE A CA 1
ATOM 784 C C . PHE A 1 94 ? -1.349 -3.437 -3.592 1.00 89.88 94 PHE A C 1
ATOM 786 O O . PHE A 1 94 ? -0.909 -2.472 -2.969 1.00 89.88 94 PHE A O 1
ATOM 793 N N . CYS A 1 95 ? -1.087 -3.628 -4.884 1.00 88.50 95 CYS A N 1
ATOM 794 C CA . CYS A 1 95 ? -0.315 -2.715 -5.723 1.00 88.50 95 CYS A CA 1
ATOM 795 C C . CYS A 1 95 ? -0.445 -3.104 -7.202 1.00 88.50 95 CYS A C 1
ATOM 797 O O . CYS A 1 95 ? -0.848 -4.224 -7.505 1.00 88.50 95 CYS A O 1
ATOM 799 N N . ASP A 1 96 ? -0.030 -2.227 -8.122 1.00 87.69 96 ASP A N 1
ATOM 800 C CA . ASP A 1 96 ? 0.263 -2.665 -9.488 1.00 87.69 96 ASP A CA 1
ATOM 801 C C . ASP A 1 96 ? 1.686 -3.229 -9.532 1.00 87.69 96 ASP A C 1
ATOM 803 O O . ASP A 1 96 ? 2.676 -2.509 -9.335 1.00 87.69 96 ASP A O 1
ATOM 807 N N . GLY A 1 97 ? 1.786 -4.521 -9.809 1.00 88.81 97 GLY A N 1
ATOM 808 C CA . GLY A 1 97 ? 3.024 -5.285 -9.770 1.00 88.81 97 GLY A CA 1
ATOM 809 C C . GLY A 1 97 ? 2.961 -6.498 -10.687 1.00 88.81 97 GLY A C 1
ATOM 810 O O . GLY A 1 97 ? 2.175 -6.542 -11.627 1.00 88.81 97 GLY A O 1
ATOM 811 N N . PHE A 1 98 ? 3.820 -7.469 -10.430 1.00 87.75 98 PHE A N 1
ATOM 812 C CA . PHE A 1 98 ? 3.801 -8.770 -11.086 1.00 87.75 98 PHE A CA 1
ATOM 813 C C . PHE A 1 98 ? 4.256 -9.825 -10.078 1.00 87.75 98 PHE A C 1
ATOM 815 O O . PHE A 1 98 ? 4.941 -9.503 -9.102 1.00 87.75 98 PHE A O 1
ATOM 822 N N . GLU A 1 99 ? 3.859 -11.073 -10.298 1.00 87.50 99 GLU A N 1
ATOM 823 C CA . GLU A 1 99 ? 4.336 -12.191 -9.491 1.00 87.50 99 GLU A CA 1
ATOM 824 C C . GLU A 1 99 ? 5.808 -12.462 -9.811 1.00 87.50 99 GLU A C 1
ATOM 826 O O . GLU A 1 99 ? 6.198 -12.559 -10.974 1.00 87.50 99 GLU A O 1
ATOM 831 N N . TRP A 1 100 ? 6.650 -12.525 -8.780 1.00 88.81 100 TRP A N 1
ATOM 832 C CA . TRP A 1 100 ? 8.082 -12.704 -8.977 1.00 88.81 100 TRP A CA 1
ATOM 833 C C . TRP A 1 100 ? 8.403 -14.157 -9.334 1.00 88.81 100 TRP A C 1
ATOM 835 O O . TRP A 1 100 ? 8.021 -15.077 -8.618 1.00 88.81 100 TRP A O 1
ATOM 845 N N . GLY A 1 101 ? 9.172 -14.346 -10.405 1.00 91.25 101 GLY A N 1
ATOM 846 C CA . GLY A 1 101 ? 9.494 -15.654 -10.973 1.00 91.25 101 GLY A CA 1
ATOM 847 C C . GLY A 1 101 ? 10.947 -15.736 -11.452 1.00 91.25 101 GLY A C 1
ATOM 848 O O . GLY A 1 101 ? 11.658 -14.722 -11.441 1.00 91.25 101 GLY A O 1
ATOM 849 N N . PRO A 1 102 ? 11.427 -16.921 -11.865 1.00 92.25 102 PRO A N 1
ATOM 850 C CA . PRO A 1 102 ? 12.800 -17.111 -12.342 1.00 92.25 102 PRO A CA 1
ATOM 851 C C . PRO A 1 102 ? 13.171 -16.197 -13.521 1.00 92.25 102 PRO A C 1
ATOM 853 O O . PRO A 1 102 ? 14.261 -15.627 -13.551 1.00 92.25 102 PRO A O 1
ATOM 856 N N . GLU A 1 103 ? 12.246 -15.988 -14.456 1.00 89.31 103 GLU A N 1
ATOM 857 C CA . GLU A 1 103 ? 12.400 -15.090 -15.604 1.00 89.31 103 GLU A CA 1
ATOM 858 C C . GLU A 1 103 ? 12.600 -13.628 -15.188 1.00 89.31 103 GLU A C 1
ATOM 860 O O . GLU A 1 103 ? 13.347 -12.882 -15.824 1.00 89.31 103 GLU A O 1
ATOM 865 N N . HIS A 1 104 ? 11.966 -13.217 -14.091 1.00 89.88 104 HIS A N 1
ATOM 866 C CA . HIS A 1 104 ? 12.100 -11.878 -13.537 1.00 89.88 104 HIS A CA 1
ATOM 867 C C . HIS A 1 104 ? 13.462 -11.689 -12.866 1.00 89.88 104 HIS A C 1
ATOM 869 O O . HIS A 1 104 ? 14.076 -10.630 -13.013 1.00 89.88 104 HIS A O 1
ATOM 875 N N . ALA A 1 105 ? 13.961 -12.724 -12.185 1.00 89.56 105 ALA A N 1
ATOM 876 C CA . ALA A 1 105 ? 15.285 -12.716 -11.574 1.00 89.56 105 ALA A CA 1
ATOM 877 C C . ALA A 1 105 ? 16.403 -12.595 -12.620 1.00 89.56 105 ALA A C 1
ATOM 879 O O . ALA A 1 105 ? 17.303 -11.774 -12.444 1.00 89.56 105 ALA A O 1
ATOM 880 N N . ASP A 1 106 ? 16.314 -13.337 -13.728 1.00 89.12 106 ASP A N 1
ATOM 881 C CA . ASP A 1 106 ? 17.283 -13.249 -14.828 1.00 89.12 106 ASP A CA 1
ATOM 882 C C . ASP A 1 106 ? 17.297 -11.846 -15.459 1.00 89.12 106 ASP A C 1
ATOM 884 O O . ASP A 1 106 ? 18.343 -11.203 -15.561 1.00 89.12 106 ASP A O 1
ATOM 888 N N . ARG A 1 107 ? 16.123 -11.283 -15.770 1.00 86.19 107 ARG A N 1
ATOM 889 C CA . ARG A 1 107 ? 16.030 -9.903 -16.282 1.00 86.19 107 ARG A CA 1
ATOM 890 C C . ARG A 1 107 ? 16.563 -8.875 -15.289 1.00 86.19 107 ARG A C 1
ATOM 892 O O . ARG A 1 107 ? 17.252 -7.939 -15.687 1.00 86.19 107 ARG A O 1
ATOM 899 N N . ALA A 1 108 ? 16.258 -9.026 -14.001 1.00 87.62 108 ALA A N 1
ATOM 900 C CA . ALA A 1 108 ? 16.773 -8.136 -12.967 1.00 87.62 108 ALA A CA 1
ATOM 901 C C . ALA A 1 108 ? 18.304 -8.205 -12.877 1.00 87.62 108 ALA A C 1
ATOM 903 O O . ALA A 1 108 ? 18.949 -7.164 -12.749 1.00 87.62 108 ALA A O 1
ATOM 904 N N . TYR A 1 109 ? 18.881 -9.403 -13.006 1.00 87.19 109 TYR A N 1
ATOM 905 C CA . TYR A 1 109 ? 20.325 -9.610 -13.049 1.00 87.19 109 TYR A CA 1
ATOM 906 C C . TYR A 1 109 ? 20.960 -8.959 -14.286 1.00 87.19 109 TYR A C 1
ATOM 908 O O . TYR A 1 109 ? 21.944 -8.232 -14.162 1.00 87.19 109 TYR A O 1
ATOM 916 N N . GLN A 1 110 ? 20.353 -9.119 -15.465 1.00 84.56 110 GLN A N 1
ATOM 917 C CA . GLN A 1 110 ? 20.796 -8.450 -16.693 1.00 84.56 110 GLN A CA 1
ATOM 918 C C . GLN A 1 110 ? 20.785 -6.924 -16.550 1.00 84.56 110 GLN A C 1
ATOM 920 O O . GLN A 1 110 ? 21.744 -6.265 -16.942 1.00 84.56 110 GLN A O 1
ATOM 925 N N . ILE A 1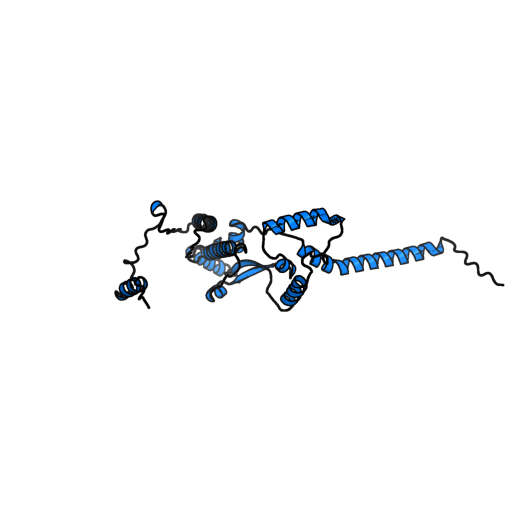 111 ? 19.741 -6.358 -15.934 1.00 80.75 111 ILE A N 1
ATOM 926 C CA . ILE A 1 111 ? 19.660 -4.914 -15.673 1.00 80.75 111 ILE A CA 1
ATOM 927 C C . ILE A 1 111 ? 20.709 -4.476 -14.639 1.00 80.75 111 ILE A C 1
ATOM 929 O O . ILE A 1 111 ? 21.258 -3.381 -14.749 1.00 80.75 111 ILE A O 1
ATOM 933 N N . ALA A 1 112 ? 20.995 -5.306 -13.635 1.00 82.75 112 ALA A N 1
ATOM 934 C CA . ALA A 1 112 ? 22.017 -5.020 -12.631 1.00 82.75 112 ALA A CA 1
ATOM 935 C C . ALA A 1 112 ? 23.444 -5.044 -13.208 1.00 82.75 112 ALA A C 1
ATOM 937 O O . ALA A 1 112 ? 24.304 -4.330 -12.699 1.00 82.75 112 ALA A O 1
ATOM 938 N N . ASN A 1 113 ? 23.675 -5.815 -14.274 1.00 83.88 113 ASN A N 1
ATOM 939 C CA . ASN A 1 113 ? 24.961 -5.890 -14.972 1.00 83.88 113 ASN A CA 1
ATOM 940 C C . ASN A 1 113 ? 25.232 -4.713 -15.919 1.00 83.88 113 ASN A C 1
ATOM 942 O O . ASN A 1 113 ? 26.347 -4.597 -16.427 1.00 83.88 113 ASN A O 1
ATOM 946 N N . LEU A 1 114 ? 24.246 -3.848 -16.166 1.00 78.94 114 LEU A N 1
ATOM 947 C CA . LEU A 1 114 ? 24.448 -2.657 -16.987 1.00 78.94 114 LEU A CA 1
ATOM 948 C C . LEU A 1 114 ? 25.460 -1.715 -16.327 1.00 78.94 114 LEU A C 1
ATOM 950 O O . LEU A 1 114 ? 25.476 -1.553 -15.103 1.00 78.94 114 LEU A O 1
ATOM 954 N N . SER A 1 115 ? 26.255 -1.019 -17.140 1.00 72.44 115 SER A N 1
ATOM 955 C CA . SER A 1 115 ? 27.161 0.022 -16.644 1.00 72.44 115 SER A CA 1
ATOM 956 C C . SER A 1 115 ? 26.438 1.085 -15.800 1.00 72.44 115 SER A C 1
ATOM 958 O O . SER A 1 115 ? 25.294 1.455 -16.074 1.00 72.44 115 SER A O 1
ATOM 960 N N . SER A 1 116 ? 27.129 1.645 -14.797 1.00 66.56 116 SER A N 1
ATOM 961 C CA . SER A 1 116 ? 26.594 2.703 -13.916 1.00 66.56 116 SER A CA 1
ATOM 962 C C . SER A 1 116 ? 26.053 3.914 -14.687 1.00 66.56 116 SER A C 1
ATOM 964 O O . SER A 1 116 ? 25.051 4.513 -14.295 1.00 66.56 116 SER A O 1
ATOM 966 N N . ASP A 1 117 ? 26.685 4.231 -15.819 1.00 63.97 117 ASP A N 1
ATOM 967 C CA . ASP A 1 117 ? 26.297 5.319 -16.720 1.00 63.97 117 ASP A CA 1
ATOM 968 C C . ASP A 1 117 ? 25.128 4.948 -17.653 1.00 63.97 117 ASP A C 1
ATOM 970 O O . ASP A 1 117 ? 24.607 5.805 -18.369 1.00 63.97 117 ASP A O 1
ATOM 974 N N . LYS A 1 118 ? 24.710 3.674 -17.660 1.00 68.19 118 LYS A N 1
ATOM 975 C CA . LYS A 1 118 ? 23.648 3.101 -18.504 1.00 68.19 118 LYS A CA 1
ATOM 976 C C . LYS A 1 118 ? 23.821 3.414 -19.992 1.00 68.19 118 LYS A C 1
ATOM 978 O O . LYS A 1 118 ? 22.830 3.566 -20.711 1.00 68.19 118 LYS A O 1
ATOM 983 N N . ARG A 1 119 ? 25.074 3.503 -20.456 1.00 62.72 119 ARG A N 1
ATOM 984 C CA . ARG A 1 119 ? 25.421 3.857 -21.847 1.00 62.72 119 ARG A CA 1
ATOM 985 C C . ARG A 1 119 ? 24.822 2.870 -22.849 1.00 62.72 119 ARG A C 1
ATOM 987 O O . ARG A 1 119 ? 24.438 3.239 -23.950 1.00 62.72 119 ARG A O 1
ATOM 994 N N . GLU A 1 120 ? 24.665 1.623 -22.420 1.00 66.50 120 GLU A N 1
ATOM 995 C CA . GLU A 1 120 ? 24.079 0.524 -23.194 1.00 66.50 120 GLU A CA 1
ATOM 996 C C . GLU A 1 120 ? 22.594 0.725 -23.539 1.00 66.50 120 GLU A C 1
ATOM 998 O O . GLU A 1 120 ? 22.098 0.112 -24.480 1.00 66.50 120 GLU A O 1
ATOM 1003 N N . ILE A 1 121 ? 21.881 1.595 -22.814 1.00 67.19 121 ILE A N 1
ATOM 1004 C CA . ILE A 1 121 ? 20.466 1.899 -23.073 1.00 67.19 121 ILE A CA 1
ATOM 1005 C C . ILE A 1 121 ? 20.295 3.329 -23.612 1.00 67.19 121 ILE A C 1
ATOM 1007 O O . ILE A 1 121 ? 19.235 3.934 -23.471 1.00 67.19 121 ILE A O 1
ATOM 1011 N N . GLU A 1 122 ? 21.321 3.939 -24.206 1.00 66.25 122 GLU A N 1
ATOM 1012 C CA . GLU A 1 122 ? 21.183 5.302 -24.720 1.00 66.25 122 GLU A CA 1
ATOM 1013 C C . GLU A 1 122 ? 20.107 5.413 -25.808 1.00 66.25 122 GLU A C 1
ATOM 1015 O O . GLU A 1 122 ? 20.132 4.749 -26.842 1.00 66.25 122 GLU A O 1
ATOM 1020 N N . LEU A 1 123 ? 19.124 6.281 -25.549 1.00 71.62 123 LEU A N 1
ATOM 1021 C CA . LEU A 1 123 ? 18.107 6.629 -26.528 1.00 71.62 123 LEU A CA 1
ATOM 1022 C C . LEU A 1 123 ? 18.728 7.486 -27.643 1.00 71.62 123 LEU A C 1
ATOM 1024 O O . LEU A 1 123 ? 19.611 8.299 -27.359 1.00 71.62 123 LEU A O 1
ATOM 1028 N N . PRO A 1 124 ? 18.223 7.385 -28.888 1.00 79.06 124 PRO A N 1
ATOM 1029 C CA . PRO A 1 124 ? 18.599 8.295 -29.965 1.00 79.06 124 PRO A CA 1
ATOM 1030 C C . PRO A 1 124 ? 18.490 9.762 -29.535 1.00 79.06 124 PRO A C 1
ATOM 1032 O O . PRO A 1 124 ? 17.573 10.124 -28.793 1.00 79.06 124 PRO A O 1
ATOM 1035 N N . PHE A 1 125 ? 19.372 10.622 -30.057 1.00 79.50 125 PHE A N 1
ATOM 1036 C CA . PHE A 1 125 ? 19.494 12.023 -29.626 1.00 79.50 125 PHE A CA 1
ATOM 1037 C C . PHE A 1 125 ? 18.172 12.814 -29.666 1.00 79.50 125 PHE A C 1
ATOM 1039 O O . PHE A 1 125 ? 17.972 13.735 -28.874 1.00 79.50 125 PHE A O 1
ATOM 1046 N N . VAL A 1 126 ? 17.245 12.428 -30.549 1.00 82.06 126 VAL A N 1
ATOM 1047 C CA . VAL A 1 126 ? 15.904 13.017 -30.691 1.00 82.06 126 VAL A CA 1
ATOM 1048 C C . VAL A 1 126 ? 15.074 12.888 -29.403 1.00 82.06 126 VAL A C 1
ATOM 1050 O O . VAL A 1 126 ? 14.272 13.764 -29.088 1.00 82.06 126 VAL A O 1
ATOM 1053 N N . PHE A 1 127 ? 15.296 11.841 -28.604 1.00 81.00 127 PHE A N 1
ATOM 1054 C CA . PHE A 1 127 ? 14.571 11.582 -27.354 1.00 81.00 127 PHE A CA 1
ATOM 1055 C C . PHE A 1 127 ? 15.269 12.139 -26.102 1.00 81.00 127 PHE A C 1
ATOM 1057 O O . PHE A 1 127 ? 14.768 11.969 -24.987 1.00 81.00 127 PHE A O 1
ATOM 1064 N N . ASN A 1 128 ? 16.383 12.861 -26.257 1.00 80.00 128 ASN A N 1
ATOM 1065 C CA . ASN A 1 128 ? 17.100 13.503 -25.153 1.00 80.00 128 ASN A CA 1
ATOM 1066 C C . ASN A 1 128 ? 16.239 14.382 -24.221 1.00 80.00 128 ASN A C 1
ATOM 1068 O O . ASN A 1 128 ? 16.435 14.286 -23.005 1.00 80.00 128 ASN A O 1
ATOM 1072 N N . PRO A 1 129 ? 15.287 15.220 -24.692 1.00 83.75 129 PRO A N 1
ATOM 1073 C CA . PRO A 1 129 ? 14.450 15.998 -23.775 1.00 83.75 129 PRO A CA 1
ATOM 1074 C C . PRO A 1 129 ? 13.559 15.103 -22.899 1.00 83.75 129 PRO A C 1
ATOM 1076 O O . PRO A 1 129 ? 13.417 15.355 -21.702 1.00 83.75 129 PRO A O 1
ATOM 1079 N N . ILE A 1 130 ? 13.026 14.016 -23.464 1.00 81.44 130 ILE A N 1
ATOM 1080 C CA . ILE A 1 130 ? 12.191 13.047 -22.743 1.00 81.44 130 ILE A CA 1
ATOM 1081 C C . ILE A 1 130 ? 13.027 12.282 -21.711 1.00 81.44 130 ILE A C 1
ATOM 1083 O O . ILE A 1 130 ? 12.611 12.141 -20.559 1.00 81.44 130 ILE A O 1
ATOM 1087 N N . LYS A 1 131 ? 14.237 11.854 -22.095 1.00 77.88 131 LYS A N 1
ATOM 1088 C CA . LYS A 1 131 ? 15.202 11.216 -21.188 1.00 77.88 131 LYS A CA 1
ATOM 1089 C C . LYS A 1 131 ? 15.480 12.106 -19.974 1.00 77.88 131 LYS A C 1
ATOM 1091 O O . LYS A 1 131 ? 15.298 11.666 -18.843 1.00 77.88 131 LYS A O 1
ATOM 1096 N N . ARG A 1 132 ? 15.808 13.387 -20.197 1.00 79.88 132 ARG A N 1
ATOM 1097 C CA . ARG A 1 132 ? 16.069 14.362 -19.119 1.00 79.88 132 ARG A CA 1
ATOM 1098 C C . ARG A 1 132 ? 14.876 14.543 -18.180 1.00 79.88 132 ARG A C 1
ATOM 1100 O O . ARG A 1 132 ? 15.071 14.605 -16.967 1.00 79.88 132 ARG A O 1
ATOM 1107 N N . HIS A 1 133 ? 13.660 14.616 -18.724 1.00 82.06 133 HIS A N 1
ATOM 1108 C CA . HIS A 1 133 ? 12.439 14.721 -17.923 1.00 82.06 133 HIS A CA 1
ATOM 1109 C C . HIS A 1 133 ? 12.270 13.512 -16.993 1.00 82.06 133 HIS A C 1
ATOM 1111 O O . HIS A 1 133 ? 12.070 13.673 -15.785 1.00 82.06 133 HIS A O 1
ATOM 1117 N N . PHE A 1 134 ? 12.409 12.299 -17.531 1.00 76.12 134 PHE A N 1
ATOM 1118 C CA . PHE A 1 134 ? 12.319 11.093 -16.719 1.00 76.12 134 PHE A CA 1
ATOM 1119 C C . PHE A 1 134 ? 13.476 11.004 -15.713 1.00 76.12 134 PHE A C 1
ATOM 1121 O O . PHE A 1 134 ? 13.234 10.740 -14.539 1.00 76.12 134 PHE A O 1
ATOM 1128 N N . ASP A 1 135 ? 14.714 11.312 -16.083 1.00 76.25 135 ASP A N 1
ATOM 1129 C CA . ASP A 1 135 ? 15.848 11.279 -15.147 1.00 76.25 135 ASP A CA 1
ATOM 1130 C C . ASP A 1 135 ? 15.705 12.276 -13.984 1.00 76.25 135 ASP A C 1
ATOM 1132 O O . ASP A 1 135 ? 16.104 11.984 -12.851 1.00 76.25 135 ASP A O 1
ATOM 1136 N N . ALA A 1 136 ? 15.099 13.442 -14.218 1.00 79.88 136 ALA A N 1
ATOM 1137 C CA . ALA A 1 136 ? 14.743 14.373 -13.146 1.00 79.88 136 ALA A CA 1
ATOM 1138 C C . ALA A 1 136 ? 13.684 13.771 -12.205 1.00 79.88 136 ALA A C 1
ATOM 1140 O O . ALA A 1 136 ? 13.827 13.825 -10.981 1.00 79.88 136 ALA A O 1
ATOM 1141 N N . MET A 1 137 ? 12.663 13.121 -12.769 1.00 75.75 137 MET A N 1
ATOM 1142 C CA . MET A 1 137 ? 11.643 12.407 -12.000 1.00 75.75 137 MET A CA 1
ATOM 1143 C C . MET A 1 137 ? 12.238 11.237 -11.189 1.00 75.75 137 MET A C 1
ATOM 1145 O O . MET A 1 137 ? 11.756 10.950 -10.098 1.00 75.75 137 MET A O 1
A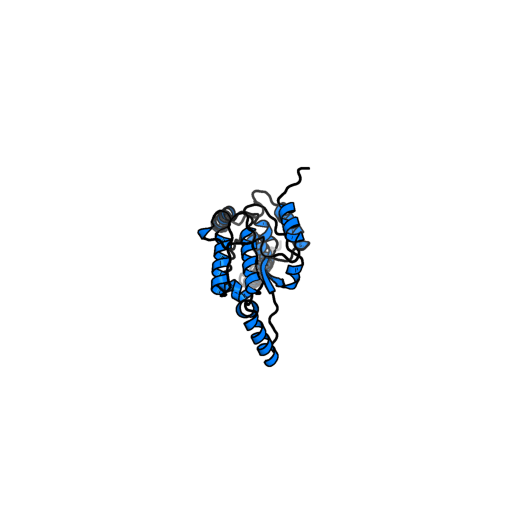TOM 1149 N N . ALA A 1 138 ? 13.329 10.616 -11.654 1.00 71.50 138 ALA A N 1
ATOM 1150 C CA . ALA A 1 138 ? 14.101 9.618 -10.899 1.00 71.50 138 ALA A CA 1
ATOM 1151 C C . ALA A 1 138 ? 14.654 10.108 -9.600 1.00 71.50 138 ALA A C 1
ATOM 1153 O O . ALA A 1 138 ? 14.420 9.517 -8.549 1.00 71.50 138 ALA A O 1
ATOM 1154 N N . ARG A 1 139 ? 15.412 11.190 -9.710 1.00 73.56 139 ARG A N 1
ATOM 1155 C CA . ARG A 1 139 ? 16.134 11.738 -8.580 1.00 73.56 139 ARG A CA 1
ATOM 1156 C C . ARG A 1 139 ? 15.151 12.219 -7.522 1.00 73.56 139 ARG A C 1
ATOM 1158 O O . ARG A 1 139 ? 15.438 12.086 -6.343 1.00 73.56 139 ARG A O 1
ATOM 1165 N N . LYS A 1 140 ? 13.968 12.681 -7.945 1.00 76.00 140 LYS A N 1
ATOM 1166 C CA . LYS A 1 140 ? 12.877 13.050 -7.042 1.00 76.00 140 LYS A CA 1
ATOM 1167 C C . LYS A 1 140 ? 12.224 11.851 -6.341 1.00 76.00 140 LYS A C 1
ATOM 1169 O O . LYS A 1 140 ? 11.907 11.968 -5.166 1.00 76.00 140 LYS A O 1
ATOM 1174 N N . MET A 1 141 ? 11.981 10.737 -7.040 1.00 69.19 141 MET A N 1
ATOM 1175 C CA . MET A 1 141 ? 11.287 9.578 -6.451 1.00 69.19 141 MET A CA 1
ATOM 1176 C C . MET A 1 141 ? 12.183 8.705 -5.566 1.00 69.19 141 MET A C 1
ATOM 1178 O O . MET A 1 141 ? 11.682 8.079 -4.637 1.00 69.19 141 MET A O 1
ATOM 1182 N N . GLY A 1 142 ? 13.488 8.658 -5.842 1.00 69.94 142 GLY A N 1
ATOM 1183 C CA . GLY A 1 142 ? 14.389 7.712 -5.184 1.00 69.94 142 GLY A CA 1
ATOM 1184 C C . GLY A 1 142 ? 14.107 6.252 -5.573 1.00 69.94 142 GLY A C 1
ATOM 1185 O O . GLY A 1 142 ? 13.218 5.952 -6.369 1.00 69.94 142 GLY A O 1
ATOM 1186 N N . GLY A 1 143 ? 14.899 5.331 -5.019 1.00 70.56 143 GLY A N 1
ATOM 1187 C CA . GLY A 1 143 ? 14.805 3.899 -5.320 1.00 70.56 143 GLY A CA 1
ATOM 1188 C C . GLY A 1 143 ? 15.409 3.488 -6.671 1.00 70.56 143 GLY A C 1
ATOM 1189 O O . GLY A 1 143 ? 15.780 4.314 -7.506 1.00 70.56 143 GLY A O 1
ATOM 1190 N N . SER A 1 144 ? 15.539 2.173 -6.877 1.00 70.56 144 SER A N 1
ATOM 1191 C CA . SER A 1 144 ? 16.029 1.616 -8.140 1.00 70.56 144 SER A CA 1
ATOM 1192 C C . SER A 1 144 ? 14.871 1.346 -9.095 1.00 70.56 144 SER A C 1
ATOM 1194 O O . SER A 1 144 ? 14.076 0.429 -8.906 1.00 70.56 144 SER A O 1
ATOM 1196 N N . ASN A 1 145 ? 14.810 2.128 -10.170 1.00 69.38 145 ASN A N 1
ATOM 1197 C CA . ASN A 1 145 ? 13.835 1.959 -11.247 1.00 69.38 145 ASN A CA 1
ATOM 1198 C C . ASN A 1 145 ? 13.960 0.643 -12.018 1.00 69.38 145 ASN A C 1
ATOM 1200 O O . ASN A 1 145 ? 13.022 0.277 -12.721 1.00 69.38 145 ASN A O 1
ATOM 1204 N N . ALA A 1 146 ? 15.110 -0.027 -11.920 1.00 72.94 146 ALA A N 1
ATOM 1205 C CA . ALA A 1 146 ? 15.380 -1.280 -12.614 1.00 72.94 146 ALA A CA 1
ATOM 1206 C C . ALA A 1 146 ? 14.265 -2.307 -12.386 1.00 72.94 146 ALA A C 1
ATOM 1208 O O . ALA A 1 146 ? 13.838 -2.968 -13.323 1.00 72.94 146 ALA A O 1
ATOM 1209 N N . ILE A 1 147 ? 13.728 -2.353 -11.164 1.00 74.50 147 ILE A N 1
ATOM 1210 C CA . ILE A 1 147 ? 12.674 -3.287 -10.756 1.00 74.50 147 ILE A CA 1
ATOM 1211 C C . ILE A 1 147 ? 11.404 -3.106 -11.602 1.00 74.50 147 ILE A C 1
ATOM 1213 O O . ILE A 1 147 ? 10.773 -4.082 -11.988 1.00 74.50 147 ILE A O 1
ATOM 1217 N N . PHE A 1 148 ? 11.053 -1.869 -11.964 1.00 74.81 148 PHE A N 1
ATOM 1218 C CA . PHE A 1 148 ? 9.867 -1.596 -12.784 1.00 74.81 148 PHE A CA 1
ATOM 1219 C C . PHE A 1 148 ? 10.059 -1.908 -14.272 1.00 74.81 148 PHE A C 1
ATOM 1221 O O . PHE A 1 148 ? 9.085 -1.904 -15.021 1.00 74.81 148 PHE A O 1
ATOM 1228 N N . ALA A 1 149 ? 11.295 -2.149 -14.710 1.00 75.94 149 ALA A N 1
ATOM 1229 C CA . ALA A 1 149 ? 11.591 -2.529 -16.085 1.00 75.94 149 ALA A CA 1
ATOM 1230 C C . ALA A 1 149 ? 11.545 -4.047 -16.313 1.00 75.94 149 ALA A C 1
ATOM 1232 O O . ALA A 1 149 ? 11.506 -4.481 -17.462 1.00 75.94 149 ALA A O 1
ATOM 1233 N N . VAL A 1 150 ? 11.546 -4.834 -15.232 1.00 84.06 150 VAL A N 1
ATOM 1234 C CA . VAL A 1 150 ? 11.605 -6.302 -15.270 1.00 84.06 150 VAL A CA 1
ATOM 1235 C C . VAL A 1 150 ? 10.366 -6.903 -15.937 1.00 84.06 150 VAL A C 1
ATOM 1237 O O . VAL A 1 150 ? 10.498 -7.811 -16.761 1.00 84.06 150 VAL A O 1
ATOM 1240 N N . GLU A 1 151 ? 9.176 -6.379 -15.635 1.00 85.06 151 GLU A N 1
ATOM 1241 C CA . GLU A 1 151 ? 7.933 -6.786 -16.291 1.00 85.06 151 GLU A CA 1
ATOM 1242 C C . GLU A 1 151 ? 6.868 -5.675 -16.280 1.00 85.06 151 GLU A C 1
ATOM 1244 O O . GLU A 1 151 ? 7.000 -4.638 -15.624 1.00 85.06 151 GLU A O 1
ATOM 1249 N N . ARG A 1 152 ? 5.815 -5.855 -17.083 1.00 82.81 152 ARG A N 1
ATOM 1250 C CA . ARG A 1 152 ? 4.602 -5.043 -17.045 1.00 82.81 152 ARG A CA 1
ATOM 1251 C C . ARG A 1 152 ? 3.899 -5.216 -15.695 1.00 82.81 152 ARG A C 1
ATOM 1253 O O . ARG A 1 152 ? 3.754 -6.318 -15.190 1.00 82.81 152 ARG A O 1
ATOM 1260 N N . ARG A 1 153 ? 3.432 -4.094 -15.150 1.00 84.31 153 ARG A N 1
ATOM 1261 C CA . ARG A 1 153 ? 2.640 -4.060 -13.922 1.00 84.31 153 ARG A CA 1
ATOM 1262 C C . ARG A 1 153 ? 1.168 -4.284 -14.230 1.00 84.31 153 ARG A C 1
ATOM 1264 O O . ARG A 1 153 ? 0.621 -3.620 -15.116 1.00 84.31 153 ARG A O 1
ATOM 1271 N N . GLU A 1 154 ? 0.559 -5.163 -13.461 1.00 88.44 154 GLU A N 1
ATOM 1272 C CA . GLU A 1 154 ? -0.866 -5.452 -13.437 1.00 88.44 154 GLU A CA 1
ATOM 1273 C C . GLU A 1 154 ? -1.377 -5.313 -11.996 1.00 88.44 154 GLU A C 1
ATOM 1275 O O . GLU A 1 154 ? -0.601 -5.493 -11.053 1.00 88.44 154 GLU A O 1
ATOM 1280 N N . PRO A 1 155 ? -2.648 -4.935 -11.798 1.00 90.50 155 PRO A N 1
ATOM 1281 C CA . PRO A 1 155 ? -3.198 -4.766 -10.460 1.00 90.50 155 PRO A CA 1
ATOM 1282 C C . PRO A 1 155 ? -3.241 -6.110 -9.726 1.00 90.50 155 PRO A C 1
ATOM 1284 O O . PRO A 1 155 ? -3.942 -7.036 -10.137 1.00 90.50 155 PRO A O 1
ATOM 1287 N N . ILE A 1 156 ? -2.508 -6.200 -8.618 1.00 91.94 156 ILE A N 1
ATOM 1288 C CA . ILE A 1 156 ? -2.467 -7.371 -7.745 1.00 91.94 156 ILE A CA 1
ATOM 1289 C C . ILE A 1 156 ? -3.494 -7.202 -6.631 1.00 91.94 156 ILE A C 1
ATOM 1291 O O . ILE A 1 156 ? -3.526 -6.194 -5.916 1.00 91.94 156 ILE A O 1
ATOM 1295 N N . PHE A 1 157 ? -4.302 -8.243 -6.460 1.00 93.12 157 PHE A N 1
ATOM 1296 C CA . PHE A 1 157 ? -5.289 -8.357 -5.399 1.00 93.12 157 PHE A CA 1
ATOM 1297 C C . PHE A 1 157 ? -4.925 -9.500 -4.464 1.00 93.12 157 PHE A C 1
ATOM 1299 O O . PHE A 1 157 ? -4.506 -10.567 -4.908 1.00 93.12 157 PHE A O 1
ATOM 1306 N N . VAL A 1 158 ? -5.137 -9.280 -3.172 1.00 92.12 158 VAL A N 1
ATOM 1307 C CA . VAL A 1 158 ? -4.911 -10.279 -2.125 1.00 92.12 158 VAL A CA 1
ATOM 1308 C C . VAL A 1 158 ? -6.259 -10.640 -1.512 1.00 92.12 158 VAL A C 1
ATOM 1310 O O . VAL A 1 158 ? -7.056 -9.753 -1.197 1.00 92.12 158 VAL A O 1
ATOM 1313 N N . THR A 1 159 ? -6.536 -11.937 -1.398 1.00 92.12 159 THR A N 1
ATOM 1314 C CA . THR A 1 159 ? -7.713 -12.470 -0.701 1.00 92.12 159 THR A CA 1
ATOM 1315 C C . THR A 1 159 ? -7.605 -12.221 0.796 1.00 92.12 159 THR A C 1
ATOM 1317 O O . THR A 1 159 ? -6.508 -12.217 1.349 1.00 92.12 159 THR A O 1
ATOM 1320 N N . GLU A 1 160 ? -8.746 -12.033 1.456 1.00 89.12 160 GLU A N 1
ATOM 1321 C CA . GLU A 1 160 ? -8.814 -11.849 2.913 1.00 89.12 160 GLU A CA 1
ATOM 1322 C C . GLU A 1 160 ? -8.052 -12.951 3.669 1.00 89.12 160 GLU A C 1
ATOM 1324 O O . GLU A 1 160 ? -7.247 -12.648 4.547 1.00 89.12 160 GLU A O 1
ATOM 1329 N N . ASP A 1 161 ? -8.206 -14.208 3.239 1.00 89.38 161 ASP A N 1
ATOM 1330 C CA . ASP A 1 161 ? -7.584 -15.371 3.882 1.00 89.38 161 ASP A CA 1
ATOM 1331 C C . ASP A 1 161 ? -6.051 -15.315 3.922 1.00 89.38 161 ASP A C 1
ATOM 1333 O O . ASP A 1 161 ? -5.418 -15.801 4.862 1.00 89.38 161 ASP A O 1
ATOM 1337 N N . ASN A 1 162 ? -5.426 -14.678 2.932 1.00 88.38 162 ASN A N 1
ATOM 1338 C CA . ASN A 1 162 ? -3.970 -14.594 2.871 1.00 88.38 162 ASN A CA 1
ATOM 1339 C C . ASN A 1 162 ? -3.403 -13.661 3.953 1.00 88.38 162 ASN A C 1
ATOM 1341 O O . ASN A 1 162 ? -2.247 -13.816 4.349 1.00 88.38 162 ASN A O 1
ATOM 1345 N N . TRP A 1 163 ? -4.199 -12.719 4.471 1.00 87.56 163 TRP A N 1
ATOM 1346 C CA . TRP A 1 163 ? -3.760 -11.805 5.528 1.00 87.56 163 TRP A CA 1
ATOM 1347 C C . TRP A 1 163 ? -3.615 -12.489 6.894 1.00 87.56 163 TRP A C 1
ATOM 1349 O O . TRP A 1 163 ? -2.866 -11.993 7.740 1.00 87.56 163 TRP A O 1
ATOM 1359 N N . PHE A 1 164 ? -4.241 -13.655 7.105 1.00 83.75 164 PHE A N 1
ATOM 1360 C CA . PHE A 1 164 ? -4.069 -14.435 8.338 1.00 83.75 164 PHE A CA 1
ATOM 1361 C C . PHE A 1 164 ? -2.640 -14.961 8.523 1.00 83.75 164 PHE A C 1
ATOM 1363 O O . PHE A 1 164 ? -2.225 -15.199 9.653 1.00 83.75 164 PHE A O 1
ATOM 1370 N N . GLY A 1 165 ? -1.859 -15.086 7.444 1.00 86.75 165 GLY A N 1
ATOM 1371 C CA . GLY A 1 165 ? -0.471 -15.562 7.488 1.00 86.75 165 GLY A CA 1
ATOM 1372 C C . GLY A 1 165 ? 0.543 -14.587 8.101 1.00 86.75 165 GLY A C 1
ATOM 1373 O O . GLY A 1 165 ? 1.728 -14.909 8.147 1.00 86.75 165 GLY A O 1
ATOM 1374 N N . HIS A 1 166 ? 0.096 -13.415 8.570 1.00 89.50 166 HIS A N 1
ATOM 1375 C CA . HIS A 1 166 ? 0.929 -12.265 8.935 1.00 89.50 166 HIS A CA 1
ATOM 1376 C C . HIS A 1 166 ? 1.781 -11.744 7.763 1.00 89.50 166 HIS A C 1
ATOM 1378 O O . HIS A 1 166 ? 2.031 -12.414 6.765 1.00 89.50 166 HIS A O 1
ATOM 1384 N N . THR A 1 167 ? 2.218 -10.487 7.837 1.00 90.19 167 THR A N 1
ATOM 1385 C CA . THR A 1 167 ? 2.971 -9.862 6.740 1.00 90.19 167 THR A CA 1
ATOM 1386 C C . THR A 1 167 ? 4.143 -9.064 7.280 1.00 90.19 167 THR A C 1
ATOM 1388 O O . THR A 1 167 ? 3.975 -8.174 8.113 1.00 90.19 167 THR A O 1
ATOM 1391 N N . LEU A 1 168 ? 5.338 -9.360 6.767 1.00 92.44 168 LEU A N 1
ATOM 1392 C CA . LEU A 1 168 ? 6.550 -8.599 7.040 1.00 92.44 168 LEU A CA 1
ATOM 1393 C C . LEU A 1 168 ? 6.819 -7.628 5.888 1.00 92.44 168 LEU A C 1
ATOM 1395 O O . LEU A 1 168 ? 7.039 -8.042 4.753 1.00 92.44 168 LEU A O 1
ATOM 1399 N N . ILE A 1 169 ? 6.853 -6.330 6.193 1.00 90.81 169 ILE A N 1
ATOM 1400 C CA . ILE A 1 169 ? 7.205 -5.281 5.230 1.00 90.81 169 ILE A CA 1
ATOM 1401 C C . ILE A 1 169 ? 8.565 -4.706 5.618 1.00 90.81 169 ILE A C 1
ATOM 1403 O O . ILE A 1 169 ? 8.714 -4.096 6.676 1.00 90.81 169 ILE A O 1
ATOM 1407 N N . THR A 1 170 ? 9.553 -4.862 4.739 1.00 90.38 170 THR A N 1
ATOM 1408 C CA . THR A 1 170 ? 10.923 -4.372 4.941 1.00 90.38 170 THR A CA 1
ATOM 1409 C C . THR A 1 170 ? 11.380 -3.473 3.791 1.00 90.38 170 THR A C 1
ATOM 1411 O O . THR A 1 170 ? 10.772 -3.433 2.724 1.00 90.38 170 THR A O 1
ATOM 1414 N N . GLY A 1 171 ? 12.432 -2.692 4.025 1.00 86.69 171 GLY A N 1
ATOM 1415 C CA . GLY A 1 171 ? 13.018 -1.787 3.037 1.00 86.69 171 GLY A CA 1
ATOM 1416 C C . GLY A 1 171 ? 13.750 -0.609 3.673 1.00 86.69 171 GLY A C 1
ATOM 1417 O O . GLY A 1 171 ? 13.560 -0.296 4.851 1.00 86.69 171 GLY A O 1
ATOM 1418 N N . ASN A 1 172 ? 14.552 0.100 2.883 1.00 84.00 172 ASN A N 1
ATOM 1419 C CA . ASN A 1 172 ? 15.317 1.264 3.341 1.00 84.00 172 ASN A CA 1
ATOM 1420 C C . ASN A 1 172 ? 14.435 2.502 3.583 1.00 84.00 172 ASN A C 1
ATOM 1422 O O . ASN A 1 172 ? 13.256 2.557 3.227 1.00 84.00 172 ASN A O 1
ATOM 1426 N N . VAL A 1 173 ? 14.978 3.521 4.247 1.00 81.94 173 VAL A N 1
ATOM 1427 C CA . VAL A 1 173 ? 14.300 4.822 4.372 1.00 81.94 173 VAL A CA 1
ATOM 1428 C C . VAL A 1 173 ? 14.034 5.390 2.972 1.00 81.94 173 VAL A C 1
ATOM 1430 O O . VAL A 1 173 ? 14.864 5.255 2.080 1.00 81.94 173 VAL A O 1
ATOM 1433 N N . GLY A 1 174 ? 12.851 5.973 2.762 1.00 77.44 174 GLY A N 1
ATOM 1434 C CA . GLY A 1 174 ? 12.462 6.533 1.463 1.00 77.44 174 GLY A CA 1
ATOM 1435 C C . GLY A 1 174 ? 11.950 5.522 0.430 1.00 77.44 174 GLY A C 1
ATOM 1436 O O . GLY A 1 174 ? 11.584 5.930 -0.662 1.00 77.44 174 GLY A O 1
ATOM 1437 N N . THR A 1 175 ? 11.843 4.225 0.750 1.00 79.44 175 THR A N 1
ATOM 1438 C CA . THR A 1 175 ? 11.317 3.214 -0.196 1.00 79.44 175 THR A CA 1
ATOM 1439 C C . THR A 1 175 ? 9.787 3.108 -0.230 1.00 79.44 175 THR A C 1
ATOM 1441 O O . THR A 1 175 ? 9.256 2.194 -0.848 1.00 79.44 175 THR A O 1
ATOM 1444 N N . GLY A 1 176 ? 9.061 3.995 0.459 1.00 84.94 176 GLY A N 1
ATOM 1445 C CA . GLY A 1 176 ? 7.591 4.003 0.451 1.00 84.94 176 GLY A CA 1
ATOM 1446 C C . GLY A 1 176 ? 6.907 3.041 1.433 1.00 84.94 176 GLY A C 1
ATOM 1447 O O . GLY A 1 176 ? 5.706 2.824 1.315 1.00 84.94 176 GLY A O 1
ATOM 1448 N N . LYS A 1 177 ? 7.618 2.498 2.434 1.00 90.19 177 LYS A N 1
ATOM 1449 C CA . LYS A 1 177 ? 7.026 1.593 3.447 1.00 90.19 177 LYS A CA 1
ATOM 1450 C C . LYS A 1 177 ? 5.781 2.170 4.128 1.00 90.19 177 LYS A C 1
ATOM 1452 O O . LYS A 1 177 ? 4.773 1.483 4.212 1.00 90.19 177 LYS A O 1
ATOM 1457 N N . THR A 1 178 ? 5.839 3.427 4.571 1.00 89.50 178 THR A N 1
ATOM 1458 C CA . THR A 1 178 ? 4.701 4.075 5.241 1.00 89.50 178 THR A CA 1
ATOM 1459 C C . THR A 1 178 ? 3.522 4.280 4.289 1.00 89.50 178 THR A C 1
ATOM 1461 O O . THR A 1 178 ? 2.374 4.132 4.689 1.00 89.50 178 THR A O 1
ATOM 1464 N N . VAL A 1 179 ? 3.788 4.540 3.003 1.00 89.31 179 VAL A N 1
ATOM 1465 C CA . VAL A 1 179 ? 2.739 4.654 1.976 1.00 89.31 179 VAL A CA 1
ATOM 1466 C C . VAL A 1 179 ? 2.029 3.315 1.782 1.00 89.31 179 VAL A C 1
ATOM 1468 O O . VAL A 1 179 ? 0.801 3.284 1.729 1.00 89.31 179 VAL A O 1
ATOM 1471 N N . LEU A 1 180 ? 2.784 2.212 1.733 1.00 91.12 180 LEU A N 1
ATOM 1472 C CA . LEU A 1 180 ? 2.212 0.867 1.666 1.00 91.12 180 LEU A CA 1
ATOM 1473 C C . LEU A 1 180 ? 1.404 0.542 2.929 1.00 91.12 180 LEU A C 1
ATOM 1475 O O . LEU A 1 180 ? 0.274 0.083 2.822 1.00 91.12 180 LEU A O 1
ATOM 1479 N N . GLN A 1 181 ? 1.937 0.829 4.118 1.00 93.00 181 GLN A N 1
ATOM 1480 C CA . GLN A 1 181 ? 1.215 0.620 5.377 1.00 93.00 181 GLN A CA 1
ATOM 1481 C C . GLN A 1 181 ? -0.100 1.406 5.416 1.00 93.00 181 GLN A C 1
ATOM 1483 O O . GLN A 1 181 ? -1.137 0.836 5.742 1.00 93.00 181 GLN A O 1
ATOM 1488 N N . ARG A 1 182 ? -0.086 2.672 4.985 1.00 93.19 182 ARG A N 1
ATOM 1489 C CA . ARG A 1 182 ? -1.289 3.501 4.844 1.00 93.19 182 ARG A CA 1
ATOM 1490 C C . ARG A 1 182 ? -2.314 2.873 3.899 1.00 93.19 182 ARG A C 1
ATOM 1492 O O . ARG A 1 182 ? -3.482 2.768 4.267 1.00 93.19 182 ARG A O 1
ATOM 1499 N N . LEU A 1 183 ? -1.885 2.425 2.716 1.00 92.88 183 LEU A N 1
ATOM 1500 C CA . LEU A 1 183 ? -2.753 1.762 1.735 1.00 92.88 183 LEU A CA 1
ATOM 1501 C C . LEU A 1 183 ? -3.400 0.492 2.307 1.00 92.88 183 LEU A C 1
ATOM 1503 O O . LEU A 1 183 ? -4.601 0.275 2.133 1.00 92.88 183 LEU A O 1
ATOM 1507 N N . LEU A 1 184 ? -2.617 -0.325 3.013 1.00 93.56 184 LEU A N 1
ATOM 1508 C CA . LEU A 1 184 ? -3.092 -1.556 3.640 1.00 93.56 184 LEU A CA 1
ATOM 1509 C C . LEU A 1 184 ? -4.071 -1.272 4.776 1.00 93.56 184 LEU A C 1
ATOM 1511 O O . LEU A 1 184 ? -5.140 -1.873 4.806 1.00 93.56 184 LEU A O 1
ATOM 1515 N N . SER A 1 185 ? -3.763 -0.324 5.666 1.00 94.81 185 SER A N 1
ATOM 1516 C CA . SER A 1 185 ? -4.665 0.061 6.757 1.00 94.81 185 SER A CA 1
ATOM 1517 C C . SER A 1 185 ? -6.030 0.512 6.234 1.00 94.81 185 SER A C 1
ATOM 1519 O O . SER A 1 185 ? -7.058 0.063 6.729 1.00 94.81 185 SER A O 1
ATOM 1521 N N . ILE A 1 186 ? -6.050 1.346 5.194 1.00 95.00 186 ILE A N 1
ATOM 1522 C CA . ILE A 1 186 ? -7.294 1.813 4.568 1.00 95.00 186 ILE A CA 1
ATOM 1523 C C . ILE A 1 186 ? -8.031 0.655 3.888 1.00 95.00 186 ILE A C 1
ATOM 1525 O O . ILE A 1 186 ? -9.246 0.520 4.017 1.00 95.00 186 ILE A O 1
ATOM 1529 N N . SER A 1 187 ? -7.298 -0.236 3.220 1.00 93.88 187 SER A N 1
ATOM 1530 C CA . SER A 1 187 ? -7.895 -1.413 2.589 1.00 93.88 187 SER A CA 1
ATOM 1531 C C . SER A 1 187 ? -8.552 -2.352 3.602 1.00 93.88 187 SER A C 1
ATOM 1533 O O . SER A 1 187 ? -9.633 -2.867 3.326 1.00 93.88 187 SER A O 1
ATOM 1535 N N . MET A 1 188 ? -7.962 -2.518 4.789 1.00 94.00 188 MET A N 1
ATOM 1536 C CA . MET A 1 188 ? -8.557 -3.299 5.876 1.00 94.00 188 MET A CA 1
ATOM 1537 C C . MET A 1 188 ? -9.825 -2.642 6.438 1.00 94.00 188 MET A C 1
ATOM 1539 O O . MET A 1 188 ? -10.800 -3.347 6.700 1.00 94.00 188 MET A O 1
ATOM 1543 N N . LEU A 1 189 ? -9.867 -1.305 6.542 1.00 94.19 189 LEU A N 1
ATOM 1544 C CA . LEU A 1 189 ? -11.100 -0.585 6.897 1.00 94.19 189 LEU A CA 1
ATOM 1545 C C . LEU A 1 189 ? -12.214 -0.823 5.864 1.00 94.19 189 LEU A C 1
ATOM 1547 O O . LEU A 1 189 ? -13.365 -1.040 6.238 1.00 94.19 189 LEU A O 1
ATOM 1551 N N . HIS A 1 190 ? -11.883 -0.838 4.567 1.00 94.06 190 HIS A N 1
ATOM 1552 C CA . HIS A 1 190 ? -12.860 -1.097 3.499 1.00 94.06 190 HIS A CA 1
ATOM 1553 C C . HIS A 1 190 ? -13.468 -2.504 3.573 1.00 94.06 190 HIS A C 1
ATOM 1555 O O . HIS A 1 190 ? -14.635 -2.677 3.223 1.00 94.06 190 HIS A O 1
ATOM 1561 N N . LEU A 1 191 ? -12.696 -3.491 4.035 1.00 92.19 191 LEU A N 1
ATOM 1562 C CA . LEU A 1 191 ? -13.162 -4.863 4.260 1.00 92.19 191 LEU A CA 1
ATOM 1563 C C . LEU A 1 191 ? -13.968 -5.026 5.564 1.00 92.19 191 LEU A C 1
ATOM 1565 O O . LEU A 1 191 ? -14.532 -6.092 5.801 1.00 92.19 191 LEU A O 1
ATOM 1569 N N . GLY A 1 192 ? -14.063 -3.974 6.386 1.00 91.69 192 GLY A N 1
ATOM 1570 C CA . GLY A 1 192 ? -14.800 -3.987 7.651 1.00 91.69 192 GLY A CA 1
ATOM 1571 C C . GLY A 1 192 ? -13.989 -4.502 8.844 1.00 91.69 192 GLY A C 1
ATOM 1572 O O . GLY A 1 192 ? -14.573 -4.840 9.874 1.00 91.69 192 GLY A O 1
ATOM 1573 N N . HIS A 1 193 ? -12.658 -4.572 8.738 1.00 92.56 193 HIS A N 1
ATOM 1574 C CA . HIS A 1 193 ? -11.802 -4.972 9.853 1.00 92.56 193 HIS A CA 1
ATOM 1575 C C . HIS A 1 193 ? -11.519 -3.819 10.817 1.00 92.56 193 HIS A C 1
ATOM 1577 O O . HIS A 1 193 ? -11.454 -2.647 10.441 1.00 92.56 193 HIS A O 1
ATOM 1583 N N . VAL A 1 194 ? -11.260 -4.179 12.074 1.00 92.88 194 VAL A N 1
ATOM 1584 C CA . VAL A 1 194 ? -10.712 -3.257 13.070 1.00 92.88 194 VAL A CA 1
ATOM 1585 C C . VAL A 1 194 ? -9.218 -3.098 12.818 1.00 92.88 194 VAL A C 1
ATOM 1587 O O . VAL A 1 194 ? -8.479 -4.080 12.784 1.00 92.88 194 VAL A O 1
ATOM 1590 N N . VAL A 1 195 ? -8.768 -1.854 12.670 1.00 94.94 195 VAL A N 1
ATOM 1591 C CA . VAL A 1 195 ? -7.360 -1.536 12.423 1.00 94.94 195 VAL A CA 1
ATOM 1592 C C . VAL A 1 195 ? -6.763 -0.880 13.659 1.00 94.94 195 VAL A C 1
ATOM 1594 O O . VAL A 1 195 ? -7.196 0.192 14.077 1.00 94.94 195 VAL A O 1
ATOM 1597 N N . VAL A 1 196 ? -5.742 -1.521 14.227 1.00 95.38 196 VAL A N 1
ATOM 1598 C CA . VAL A 1 196 ? -4.936 -0.977 15.325 1.00 95.38 196 VAL A CA 1
ATOM 1599 C C . VAL A 1 196 ? -3.565 -0.617 14.770 1.00 95.38 196 VAL A C 1
ATOM 1601 O O . VAL A 1 196 ? -2.879 -1.468 14.207 1.00 95.38 196 VAL A O 1
ATOM 1604 N N . VAL A 1 197 ? -3.169 0.646 14.919 1.00 95.00 197 VAL A N 1
ATOM 1605 C CA . VAL A 1 197 ? -1.887 1.155 14.418 1.00 95.00 197 VAL A CA 1
ATOM 1606 C C . VAL A 1 197 ? -1.006 1.558 15.592 1.00 95.00 197 VAL A C 1
ATOM 1608 O O . VAL A 1 197 ? -1.401 2.378 16.418 1.00 95.00 197 VAL A O 1
ATOM 1611 N N . ILE A 1 198 ? 0.204 1.002 15.638 1.00 93.81 198 ILE A N 1
ATOM 1612 C CA . ILE A 1 198 ? 1.267 1.423 16.552 1.00 93.81 198 ILE A CA 1
ATOM 1613 C C . ILE A 1 198 ? 2.325 2.120 15.706 1.00 93.81 198 ILE A C 1
ATOM 1615 O O . ILE A 1 198 ? 3.097 1.468 15.005 1.00 93.81 198 ILE A O 1
ATOM 1619 N N . ASP A 1 199 ? 2.336 3.449 15.754 1.00 93.06 199 ASP A N 1
ATOM 1620 C CA . ASP A 1 199 ? 3.245 4.260 14.952 1.00 93.06 199 ASP A CA 1
ATOM 1621 C C . ASP A 1 199 ? 4.248 5.025 15.834 1.00 93.06 199 ASP A C 1
ATOM 1623 O O . ASP A 1 199 ? 3.921 6.088 16.368 1.00 93.06 199 ASP A O 1
ATOM 1627 N N . PRO A 1 200 ? 5.490 4.526 15.976 1.00 90.06 200 PRO A N 1
ATOM 1628 C CA . PRO A 1 200 ? 6.523 5.213 16.747 1.00 90.06 200 PRO A CA 1
ATOM 1629 C C . PRO A 1 200 ? 7.036 6.489 16.062 1.00 90.06 200 PRO A C 1
ATOM 1631 O O . PRO A 1 200 ? 7.719 7.284 16.704 1.00 90.06 200 PRO A O 1
ATOM 1634 N N . LYS A 1 201 ? 6.753 6.692 14.766 1.00 89.06 201 LYS A N 1
ATOM 1635 C CA . LYS A 1 201 ? 7.221 7.857 13.999 1.00 89.06 201 LYS A CA 1
ATOM 1636 C C . LYS A 1 201 ? 6.249 9.029 14.032 1.00 89.06 201 LYS A C 1
ATOM 1638 O O . LYS A 1 201 ? 6.656 10.132 13.675 1.00 89.06 201 LYS A O 1
ATOM 1643 N N . ASN A 1 202 ? 5.015 8.804 14.482 1.00 89.44 202 ASN A N 1
ATOM 1644 C CA . ASN A 1 202 ? 3.962 9.814 14.552 1.00 89.44 202 ASN A CA 1
ATOM 1645 C C . ASN A 1 202 ? 3.703 10.501 13.194 1.00 89.44 202 ASN A C 1
ATOM 1647 O O . ASN A 1 202 ? 3.666 11.730 13.092 1.00 89.44 202 ASN A O 1
ATOM 1651 N N . ASP A 1 203 ? 3.532 9.698 12.147 1.00 92.25 203 ASP A N 1
ATOM 1652 C CA . ASP A 1 203 ? 3.239 10.132 10.788 1.00 92.25 203 ASP A CA 1
ATOM 1653 C C . ASP A 1 203 ? 1.850 10.791 10.716 1.00 92.25 203 ASP A C 1
ATOM 1655 O O . ASP A 1 203 ? 0.802 10.169 10.937 1.00 92.25 203 ASP A O 1
ATOM 1659 N N . ALA A 1 204 ? 1.847 12.097 10.439 1.00 91.88 204 ALA A N 1
ATOM 1660 C CA . ALA A 1 204 ? 0.625 12.884 10.378 1.00 91.88 204 ALA A CA 1
ATOM 1661 C C . ALA A 1 204 ? -0.256 12.489 9.189 1.00 91.88 204 ALA A C 1
ATOM 1663 O O . ALA A 1 204 ? -1.468 12.375 9.362 1.00 91.88 204 ALA A O 1
ATOM 1664 N N . GLU A 1 205 ? 0.336 12.207 8.024 1.00 91.25 205 GLU A N 1
ATOM 1665 C CA . GLU A 1 205 ? -0.429 11.868 6.825 1.00 91.25 205 GLU A CA 1
ATOM 1666 C C . GLU A 1 205 ? -1.131 10.516 6.965 1.00 91.25 205 GLU A C 1
ATOM 1668 O O . GLU A 1 205 ? -2.271 10.357 6.518 1.00 91.25 205 GLU A O 1
ATOM 1673 N N . TRP A 1 206 ? -0.467 9.524 7.570 1.00 93.25 206 TRP A N 1
ATOM 1674 C CA . TRP A 1 206 ? -1.080 8.220 7.828 1.00 93.25 206 TRP A CA 1
ATOM 1675 C C . TRP A 1 206 ? -2.270 8.363 8.778 1.00 93.25 206 TRP A C 1
ATOM 1677 O O . TRP A 1 206 ? -3.363 7.872 8.480 1.00 93.25 206 TRP A O 1
ATOM 1687 N N . ARG A 1 207 ? -2.093 9.108 9.874 1.00 94.00 207 ARG A N 1
ATOM 1688 C CA . ARG A 1 207 ? -3.166 9.384 10.835 1.00 94.00 207 ARG A CA 1
ATOM 1689 C C . ARG A 1 207 ? -4.337 10.133 10.200 1.00 94.00 207 ARG A C 1
ATOM 1691 O O . ARG A 1 207 ? -5.481 9.737 10.405 1.00 94.00 207 ARG A O 1
ATOM 1698 N N . GLU A 1 208 ? -4.069 11.212 9.472 1.00 93.94 208 GLU A N 1
ATOM 1699 C CA . GLU A 1 208 ? -5.104 12.049 8.854 1.00 93.94 208 GLU A CA 1
ATOM 1700 C C . GLU A 1 208 ? -5.913 11.265 7.824 1.00 93.94 208 GLU A C 1
ATOM 1702 O O . GLU A 1 208 ? -7.139 11.328 7.851 1.00 93.94 208 GLU A O 1
ATOM 1707 N N . SER A 1 209 ? -5.248 10.436 7.014 1.00 93.56 209 SER A N 1
ATOM 1708 C CA . SER A 1 209 ? -5.929 9.588 6.030 1.00 93.56 209 SER A CA 1
ATOM 1709 C C . SER A 1 209 ? -6.865 8.574 6.695 1.00 93.56 209 SER A C 1
ATOM 1711 O O . SER A 1 209 ? -7.981 8.367 6.228 1.00 93.56 209 SER A O 1
ATOM 1713 N N . LEU A 1 210 ? -6.446 7.957 7.808 1.00 95.38 210 LEU A N 1
ATOM 1714 C CA . LEU A 1 210 ? -7.308 7.034 8.558 1.00 95.38 210 LEU A CA 1
ATOM 1715 C C . LEU A 1 210 ? -8.474 7.750 9.239 1.00 95.38 210 LEU A C 1
ATOM 1717 O O . LEU A 1 210 ? -9.580 7.219 9.271 1.00 95.38 210 LEU A O 1
ATOM 1721 N N . MET A 1 211 ? -8.239 8.948 9.771 1.00 95.19 211 MET A N 1
ATOM 1722 C CA . MET A 1 211 ? -9.273 9.759 10.408 1.00 95.19 211 MET A CA 1
ATOM 1723 C C . MET A 1 211 ? -10.328 10.228 9.394 1.00 95.19 211 MET A C 1
ATOM 1725 O O . MET A 1 211 ? -11.525 10.152 9.674 1.00 95.19 211 MET A O 1
ATOM 1729 N N . GLU A 1 212 ? -9.901 10.689 8.217 1.00 94.75 212 GLU A N 1
ATOM 1730 C CA . GLU A 1 212 ? -10.790 11.100 7.126 1.00 94.75 212 GLU A CA 1
ATOM 1731 C C . GLU A 1 212 ? -11.597 9.915 6.577 1.00 94.75 212 GLU A C 1
ATOM 1733 O O . GLU A 1 212 ? -12.816 10.020 6.394 1.00 94.75 212 GLU A O 1
ATOM 1738 N N . GLU A 1 213 ? -10.945 8.767 6.377 1.00 95.12 213 GLU A N 1
ATOM 1739 C CA . GLU A 1 213 ? -11.613 7.561 5.893 1.00 95.12 213 GLU A CA 1
ATOM 1740 C C . GLU A 1 213 ? -12.617 7.025 6.919 1.00 95.12 213 GLU A C 1
ATOM 1742 O O . GLU A 1 213 ? -13.771 6.770 6.575 1.00 95.12 213 GLU A O 1
ATOM 1747 N N . ALA A 1 214 ? -12.232 6.940 8.197 1.00 94.44 214 ALA A N 1
ATOM 1748 C CA . ALA A 1 214 ? -13.133 6.526 9.270 1.00 94.44 214 ALA A CA 1
ATOM 1749 C C . ALA A 1 214 ? -14.356 7.449 9.361 1.00 94.44 214 ALA A C 1
ATOM 1751 O O . ALA A 1 214 ? -15.487 6.966 9.421 1.00 94.44 214 ALA A O 1
ATOM 1752 N N . LYS A 1 215 ? -14.153 8.772 9.276 1.00 94.88 215 LYS A N 1
ATOM 1753 C CA . LYS A 1 215 ? -15.248 9.751 9.247 1.00 94.88 215 LYS A CA 1
ATOM 1754 C C . LYS A 1 215 ? -16.182 9.522 8.058 1.00 94.88 215 LYS A C 1
ATOM 1756 O O . LYS A 1 215 ? -17.397 9.587 8.230 1.00 94.88 215 LYS A O 1
ATOM 1761 N N . THR A 1 216 ? -15.634 9.238 6.878 1.00 93.06 216 THR A N 1
ATOM 1762 C CA . THR A 1 216 ? -16.430 8.992 5.666 1.00 93.06 216 THR A CA 1
ATOM 1763 C C . THR A 1 216 ? -17.245 7.701 5.763 1.00 93.06 216 THR A C 1
ATOM 1765 O O . THR A 1 216 ? -18.401 7.670 5.346 1.00 93.06 216 THR A O 1
ATOM 1768 N N . LEU A 1 217 ? -16.676 6.650 6.357 1.00 91.31 217 LEU A N 1
ATOM 1769 C CA . LEU A 1 217 ? -17.356 5.371 6.587 1.00 91.31 217 LEU A CA 1
ATOM 1770 C C . LEU A 1 217 ? -18.306 5.398 7.800 1.00 91.31 217 LEU A C 1
ATOM 1772 O O . LEU A 1 217 ? -19.023 4.425 8.037 1.00 91.31 217 LEU A O 1
ATOM 1776 N N . GLY A 1 218 ? -18.329 6.491 8.571 1.00 92.19 218 GLY A N 1
ATOM 1777 C CA . GLY A 1 218 ? -19.113 6.601 9.804 1.00 92.19 218 GLY A CA 1
ATOM 1778 C C . GLY A 1 218 ? -18.589 5.715 10.941 1.00 92.19 218 GLY A C 1
ATOM 1779 O O . GLY A 1 218 ? -19.363 5.296 11.801 1.00 92.19 218 GLY A O 1
ATOM 1780 N N . LEU A 1 219 ? -17.293 5.400 10.930 1.00 91.81 219 LEU A N 1
ATOM 1781 C CA . LEU A 1 219 ? -16.616 4.577 11.928 1.00 91.81 219 LEU A CA 1
ATOM 1782 C C . LEU A 1 219 ? -16.002 5.448 13.037 1.00 91.81 219 LEU A C 1
ATOM 1784 O O . LEU A 1 219 ? -15.535 6.559 12.766 1.00 91.81 219 LEU A O 1
ATOM 1788 N N . PRO A 1 220 ? -15.957 4.960 14.289 1.00 93.81 220 PRO A N 1
ATOM 1789 C CA . PRO A 1 220 ? -15.258 5.659 15.357 1.00 93.81 220 PRO A CA 1
ATOM 1790 C C . PRO A 1 220 ? -13.743 5.634 15.118 1.00 93.81 220 PRO A C 1
ATOM 1792 O O . PRO A 1 220 ? -13.179 4.613 14.726 1.00 93.81 220 PRO A O 1
ATOM 1795 N N . PHE A 1 221 ? -13.076 6.752 15.406 1.00 95.62 221 PHE A N 1
ATOM 1796 C CA . PHE A 1 221 ? -11.621 6.873 15.348 1.00 95.62 221 PHE A CA 1
ATOM 1797 C C . PHE A 1 221 ? -11.081 7.278 16.720 1.00 95.62 221 PHE A C 1
ATOM 1799 O O . PHE A 1 221 ? -11.501 8.289 17.285 1.00 95.62 221 PHE A O 1
ATOM 1806 N N . TYR A 1 222 ? -10.133 6.503 17.242 1.00 94.88 222 TYR A N 1
ATOM 1807 C CA . TYR A 1 222 ? -9.513 6.744 18.541 1.00 94.88 222 TYR A CA 1
ATOM 1808 C C . TYR A 1 222 ? -8.015 6.988 18.363 1.00 94.88 222 TYR A C 1
ATOM 1810 O O . TYR A 1 222 ? -7.304 6.167 17.788 1.00 94.88 222 TYR A O 1
ATOM 1818 N N . LYS A 1 223 ? -7.531 8.120 18.878 1.00 94.31 223 LYS A N 1
ATOM 1819 C CA . LYS A 1 223 ? -6.112 8.490 18.877 1.00 94.31 223 LYS A CA 1
ATOM 1820 C C . LYS A 1 223 ? -5.589 8.442 20.303 1.00 94.31 223 LYS A C 1
ATOM 1822 O O . LYS A 1 223 ? -6.180 9.063 21.177 1.00 94.31 223 LYS A O 1
ATOM 1827 N N . PHE A 1 224 ? -4.455 7.791 20.527 1.00 93.69 224 PHE A N 1
ATOM 1828 C CA . PHE A 1 224 ? -3.721 7.862 21.789 1.00 93.69 224 PHE A CA 1
ATOM 1829 C C . PHE A 1 224 ? -2.298 8.357 21.530 1.00 93.69 224 PHE A C 1
ATOM 1831 O O . PHE A 1 224 ? -1.589 7.797 20.697 1.00 93.69 224 PHE A O 1
ATOM 1838 N N . HIS A 1 225 ? -1.880 9.412 22.227 1.00 91.50 225 HIS A N 1
ATOM 1839 C CA . HIS A 1 225 ? -0.522 9.938 22.165 1.00 91.50 225 HIS A CA 1
ATOM 1840 C C . HIS A 1 225 ? -0.087 10.443 23.556 1.00 91.50 225 HIS A C 1
ATOM 1842 O O . HIS A 1 225 ? -0.613 11.460 24.017 1.00 91.50 225 HIS A O 1
ATOM 1848 N N . PRO A 1 226 ? 0.922 9.822 24.204 1.00 86.75 226 PRO A N 1
ATOM 1849 C CA . PRO A 1 226 ? 1.324 10.152 25.579 1.00 86.75 226 PRO A CA 1
ATOM 1850 C C . PRO A 1 226 ? 1.651 11.635 25.808 1.00 86.75 226 PRO A C 1
ATOM 1852 O O . PRO A 1 226 ? 1.264 12.213 26.814 1.00 86.75 226 PRO A O 1
ATOM 1855 N N . GLY A 1 227 ? 2.316 12.281 24.843 1.00 88.38 227 GLY A N 1
ATOM 1856 C CA . GLY A 1 227 ? 2.675 13.704 24.923 1.00 88.38 227 GLY A CA 1
ATOM 1857 C C . GLY A 1 227 ? 1.586 14.698 24.491 1.00 88.38 227 GLY A C 1
ATOM 1858 O O . GLY A 1 227 ? 1.860 15.891 24.437 1.00 88.38 227 GLY A O 1
ATOM 1859 N N . GLN A 1 228 ? 0.383 14.244 24.116 1.00 90.56 228 GLN A N 1
ATOM 1860 C CA . GLN A 1 228 ? -0.694 15.117 23.612 1.00 90.56 228 GLN A CA 1
ATOM 1861 C C . GLN A 1 228 ? -2.050 14.761 24.248 1.00 90.56 228 GLN A C 1
ATOM 1863 O O . GLN A 1 228 ? -2.971 14.339 23.534 1.00 90.56 228 GLN A O 1
ATOM 1868 N N . PRO A 1 229 ? -2.206 14.942 25.572 1.00 88.75 229 PRO A N 1
ATOM 1869 C CA . PRO A 1 229 ? -3.399 14.512 26.303 1.00 88.75 229 PRO A CA 1
ATOM 1870 C C . PRO A 1 229 ? -4.684 15.183 25.803 1.00 88.75 229 PRO A C 1
ATOM 1872 O O . PRO A 1 229 ? -5.703 14.520 25.684 1.00 88.75 229 PRO A O 1
ATOM 1875 N N . ALA A 1 230 ? -4.630 16.459 25.402 1.00 90.38 230 ALA A N 1
ATOM 1876 C CA . ALA A 1 230 ? -5.812 17.203 24.950 1.00 90.38 230 ALA A CA 1
ATOM 1877 C C . ALA A 1 230 ? -6.488 16.618 23.692 1.00 90.38 230 ALA A C 1
ATOM 1879 O O . ALA A 1 230 ? -7.667 16.856 23.459 1.00 90.38 230 ALA A O 1
ATOM 1880 N N . SER A 1 231 ? -5.742 15.871 22.871 1.00 87.88 231 SER A N 1
ATOM 1881 C CA . SER A 1 231 ? -6.244 15.253 21.631 1.00 87.88 231 SER A CA 1
ATOM 1882 C C . SER A 1 231 ? -6.318 13.726 21.699 1.00 87.88 231 SER A C 1
ATOM 1884 O O . SER A 1 231 ? -6.581 13.084 20.682 1.00 87.88 231 SER A O 1
ATOM 1886 N N . SER A 1 232 ? -6.010 13.148 22.861 1.00 92.81 232 SER A N 1
ATOM 1887 C CA . SER A 1 232 ? -5.878 11.706 23.038 1.00 92.81 232 SER A CA 1
ATOM 1888 C C . SER A 1 232 ? -7.034 11.141 23.845 1.00 92.81 232 SER A C 1
ATOM 1890 O O . SER A 1 232 ? -7.562 11.790 24.742 1.00 92.81 232 SER A O 1
ATOM 1892 N N . VAL A 1 233 ? -7.393 9.899 23.550 1.00 94.12 233 VAL A N 1
ATOM 1893 C CA . VAL A 1 233 ? -8.265 9.103 24.410 1.00 94.12 233 VAL A CA 1
ATOM 1894 C C . VAL A 1 233 ? -7.524 8.698 25.681 1.00 94.12 233 VAL A C 1
ATOM 1896 O O . VAL A 1 233 ? -6.298 8.596 25.693 1.00 94.12 233 VAL A O 1
ATOM 1899 N N . CYS A 1 234 ? -8.272 8.419 26.742 1.00 89.31 234 CYS A N 1
ATOM 1900 C CA . CYS A 1 234 ? -7.728 7.816 27.953 1.00 89.31 234 CYS A CA 1
ATOM 1901 C C . CYS A 1 234 ? -7.760 6.291 27.822 1.00 89.31 234 CYS A C 1
ATOM 1903 O O . CYS A 1 234 ? -8.783 5.726 27.436 1.00 89.31 234 CYS A O 1
ATOM 1905 N N . ILE A 1 235 ? -6.655 5.628 28.162 1.00 87.00 235 ILE A N 1
ATOM 1906 C CA . ILE A 1 235 ? -6.575 4.166 28.220 1.00 87.00 235 ILE A CA 1
ATOM 1907 C C . ILE A 1 235 ? -6.351 3.773 29.677 1.00 87.00 235 ILE A C 1
ATOM 1909 O O . ILE A 1 235 ? -5.323 4.116 30.257 1.00 87.00 235 ILE A O 1
ATOM 1913 N N . ASP A 1 236 ? -7.308 3.048 30.252 1.00 86.38 236 ASP A N 1
ATOM 1914 C CA . ASP A 1 236 ? -7.172 2.461 31.582 1.00 86.38 236 ASP A CA 1
ATOM 1915 C C . ASP A 1 236 ? -6.686 1.010 31.468 1.00 86.38 236 ASP A C 1
ATOM 1917 O O . ASP A 1 236 ? -7.439 0.089 31.137 1.00 86.38 236 ASP A O 1
ATOM 1921 N N . VAL A 1 237 ? -5.397 0.818 31.742 1.00 82.25 237 VAL A N 1
ATOM 1922 C CA . VAL A 1 237 ? -4.733 -0.492 31.713 1.00 82.25 237 VAL A CA 1
ATOM 1923 C C . VAL A 1 237 ? -5.013 -1.341 32.956 1.00 82.25 237 VAL A C 1
ATOM 1925 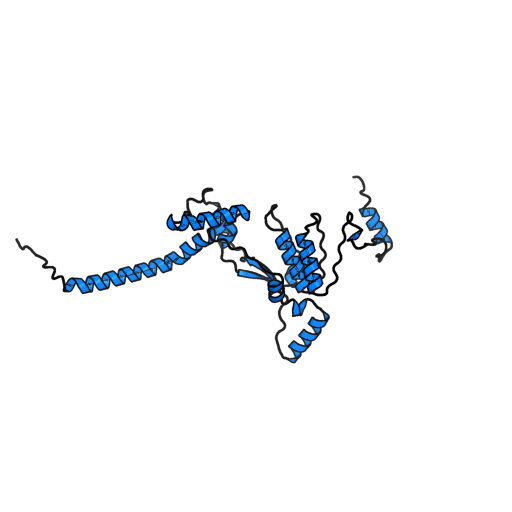O O . VAL A 1 237 ? -4.663 -2.520 32.963 1.00 82.25 237 VAL A O 1
ATOM 1928 N N . CYS A 1 238 ? -5.632 -0.780 33.994 1.00 83.38 238 CYS A N 1
ATOM 1929 C CA . CYS A 1 238 ? -5.960 -1.480 35.236 1.00 83.38 238 CYS A CA 1
ATOM 1930 C C . CYS A 1 238 ? -7.406 -1.986 35.254 1.00 83.38 238 CYS A C 1
ATOM 1932 O O . CYS A 1 238 ? -7.705 -2.937 35.968 1.00 83.38 238 CYS A O 1
ATOM 1934 N N . ASN A 1 239 ? -8.298 -1.384 34.466 1.00 83.81 239 ASN A N 1
ATOM 1935 C CA . ASN A 1 239 ? -9.721 -1.728 34.482 1.00 83.81 239 ASN A CA 1
ATOM 1936 C C . ASN A 1 239 ? -10.048 -3.051 33.765 1.00 83.81 239 ASN A C 1
ATOM 1938 O O . ASN A 1 239 ? -10.942 -3.779 34.180 1.00 83.81 239 ASN A O 1
ATOM 1942 N N . THR A 1 240 ? -9.325 -3.390 32.689 1.00 79.50 240 THR A N 1
ATOM 1943 C CA . THR A 1 240 ? -9.621 -4.593 31.883 1.00 79.50 240 THR A CA 1
ATOM 1944 C C . THR A 1 240 ? -8.678 -5.743 32.244 1.00 79.50 240 THR A C 1
ATOM 1946 O O . THR A 1 240 ? -7.558 -5.816 31.724 1.00 79.50 240 THR A O 1
ATOM 1949 N N . TYR A 1 241 ? -9.120 -6.647 33.119 1.00 84.19 241 TYR A N 1
ATOM 1950 C CA . TYR A 1 241 ? -8.453 -7.918 33.430 1.00 84.19 241 TYR A CA 1
ATOM 1951 C C . TYR A 1 241 ? -9.489 -9.033 33.595 1.00 84.19 241 TYR A C 1
ATOM 1953 O O . TYR A 1 241 ? -10.610 -8.782 34.038 1.00 84.19 241 TYR A O 1
ATOM 1961 N N . THR A 1 242 ? -9.128 -10.260 33.219 1.00 85.69 242 THR A N 1
ATOM 1962 C CA . THR A 1 242 ? -9.979 -11.436 33.466 1.00 85.69 242 THR A CA 1
ATOM 1963 C C . THR A 1 242 ? -9.539 -12.127 34.749 1.00 85.69 242 THR A C 1
ATOM 1965 O O . THR A 1 242 ? -10.380 -12.525 35.551 1.00 85.69 242 THR A O 1
ATOM 1968 N N . ASN A 1 243 ? -8.224 -12.192 34.983 1.00 86.00 243 ASN A N 1
ATOM 1969 C CA . ASN A 1 243 ? -7.631 -12.728 36.202 1.00 86.00 243 ASN A CA 1
ATOM 1970 C C . ASN A 1 243 ? -6.811 -11.653 36.920 1.00 86.00 243 ASN A C 1
ATOM 1972 O O . ASN A 1 243 ? -6.146 -10.833 36.290 1.00 86.00 243 ASN A O 1
ATOM 1976 N N . VAL A 1 244 ? -6.791 -11.687 38.255 1.00 83.06 244 VAL A N 1
ATOM 1977 C CA . VAL A 1 244 ? -5.989 -10.749 39.066 1.00 83.06 244 VAL A 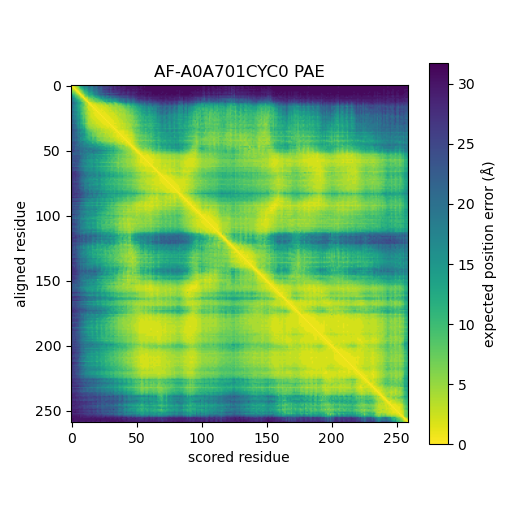CA 1
ATOM 1978 C C . VAL A 1 244 ? -4.494 -10.843 38.721 1.00 83.06 244 VAL A C 1
ATOM 1980 O O . VAL A 1 244 ? -3.784 -9.840 38.751 1.00 83.06 244 VAL A O 1
ATOM 1983 N N . SER A 1 245 ? -4.028 -12.026 38.308 1.00 87.12 245 SER A N 1
ATOM 1984 C CA . SER A 1 245 ? -2.659 -12.256 37.836 1.00 87.12 245 SER A CA 1
ATOM 1985 C C . SER A 1 245 ? -2.281 -11.425 36.609 1.00 87.12 245 SER A C 1
ATOM 1987 O O . SER A 1 245 ? -1.103 -11.129 36.439 1.00 87.12 245 SER A O 1
ATOM 1989 N N . ASP A 1 246 ? -3.240 -11.007 35.775 1.00 84.88 246 ASP A N 1
ATOM 1990 C CA . ASP A 1 246 ? -2.960 -10.227 34.562 1.00 84.88 246 ASP A CA 1
ATOM 1991 C C . ASP A 1 246 ? -2.377 -8.854 34.917 1.00 84.88 246 ASP A C 1
ATOM 1993 O O . ASP A 1 246 ? -1.453 -8.369 34.258 1.00 84.88 246 ASP A O 1
ATOM 1997 N N . LEU A 1 247 ? -2.881 -8.239 35.995 1.00 85.88 247 LEU A N 1
ATOM 1998 C CA . LEU A 1 247 ? -2.343 -6.987 36.527 1.00 85.88 247 LEU A CA 1
ATOM 1999 C C . LEU A 1 247 ? -0.913 -7.187 37.025 1.00 85.88 247 LEU A C 1
ATOM 2001 O O . LEU A 1 247 ? -0.034 -6.382 36.718 1.00 85.88 247 LEU A O 1
ATOM 2005 N N . THR A 1 248 ? -0.664 -8.287 37.738 1.00 85.25 248 THR A N 1
ATOM 2006 C CA . THR A 1 248 ? 0.676 -8.645 38.206 1.00 85.25 248 THR A CA 1
ATOM 2007 C C . THR A 1 248 ? 1.632 -8.855 37.033 1.00 85.25 248 THR A C 1
ATOM 2009 O O . THR A 1 248 ? 2.716 -8.283 37.040 1.00 85.25 248 THR A O 1
ATOM 2012 N N . SER A 1 249 ? 1.238 -9.589 35.989 1.00 84.62 249 SER A N 1
ATOM 2013 C CA . SER A 1 249 ? 2.062 -9.806 34.792 1.00 84.62 249 SER A CA 1
ATOM 2014 C C . SER A 1 249 ? 2.364 -8.509 34.038 1.00 84.62 249 SER A C 1
ATOM 2016 O O . SER A 1 249 ? 3.499 -8.309 33.607 1.00 84.62 249 SER A O 1
ATOM 2018 N N . ARG A 1 250 ? 1.390 -7.596 33.914 1.00 85.69 250 ARG A N 1
ATOM 2019 C CA . ARG A 1 250 ? 1.612 -6.264 33.320 1.00 85.69 250 ARG A CA 1
ATOM 2020 C C . ARG A 1 250 ? 2.611 -5.451 34.138 1.00 85.69 250 ARG A C 1
ATOM 2022 O O . ARG A 1 250 ? 3.547 -4.903 33.564 1.00 85.69 250 ARG A O 1
ATOM 2029 N N . LEU A 1 251 ? 2.462 -5.414 35.462 1.00 84.31 251 LEU A N 1
ATOM 2030 C CA . LEU A 1 251 ? 3.416 -4.734 36.343 1.00 84.31 251 LEU A CA 1
ATOM 2031 C C . LEU A 1 251 ? 4.814 -5.354 36.244 1.00 84.31 251 LEU A C 1
ATOM 2033 O O . LEU A 1 251 ? 5.790 -4.626 36.094 1.00 84.31 251 LEU A O 1
ATOM 2037 N N . LEU A 1 252 ? 4.911 -6.685 36.237 1.00 85.50 252 LEU A N 1
ATOM 2038 C CA . LEU A 1 252 ? 6.179 -7.395 36.058 1.00 85.50 252 LEU A CA 1
ATOM 2039 C C . LEU A 1 252 ? 6.830 -7.082 34.705 1.00 85.50 252 LEU A C 1
ATOM 2041 O O . LEU A 1 252 ? 8.045 -6.963 34.648 1.00 85.50 252 LEU A O 1
ATOM 2045 N N . SER A 1 253 ? 6.053 -6.879 33.635 1.00 83.44 253 SER A N 1
ATOM 2046 C CA . SER A 1 253 ? 6.602 -6.486 32.327 1.00 83.44 253 SER A CA 1
ATOM 2047 C C . SER A 1 253 ? 7.229 -5.084 32.310 1.00 83.44 253 SER A C 1
ATOM 2049 O O . SER A 1 253 ? 8.076 -4.806 31.465 1.00 83.44 253 SER A O 1
ATOM 2051 N N . LEU A 1 254 ? 6.834 -4.209 33.245 1.00 81.38 254 LEU A N 1
ATOM 2052 C CA . LEU A 1 254 ? 7.415 -2.872 33.422 1.00 81.38 254 LEU A CA 1
ATOM 2053 C C . LEU A 1 254 ? 8.660 -2.898 34.312 1.00 81.38 254 LEU A C 1
ATOM 2055 O O . LEU A 1 254 ? 9.546 -2.057 34.164 1.00 81.38 254 LEU A O 1
ATOM 2059 N N . VAL A 1 255 ? 8.726 -3.852 35.241 1.00 83.06 255 VAL A N 1
ATOM 2060 C CA . VAL A 1 255 ? 9.901 -4.079 36.077 1.00 83.06 255 VAL A CA 1
ATOM 2061 C C . VAL A 1 255 ? 10.879 -4.930 35.274 1.00 83.06 255 VAL A C 1
ATOM 2063 O O . VAL A 1 255 ? 10.890 -6.154 35.363 1.00 83.06 255 VAL A O 1
ATOM 2066 N N . THR A 1 256 ? 11.721 -4.280 34.469 1.00 64.19 256 THR A N 1
ATOM 2067 C CA . THR A 1 256 ? 12.935 -4.915 33.942 1.00 64.19 256 THR A CA 1
ATOM 2068 C C . THR A 1 256 ? 13.699 -5.532 35.106 1.00 64.19 256 THR A C 1
ATOM 2070 O O . THR A 1 256 ? 14.224 -4.802 35.946 1.00 64.19 256 THR A O 1
ATOM 2073 N N . VAL A 1 257 ? 13.762 -6.864 35.165 1.00 59.47 257 VAL A N 1
ATOM 2074 C CA . VAL A 1 257 ? 14.743 -7.552 36.004 1.00 59.47 257 VAL A CA 1
ATOM 2075 C C . VAL A 1 257 ? 16.102 -7.225 35.385 1.00 59.47 257 VAL A C 1
ATOM 2077 O O . VAL A 1 257 ? 16.316 -7.582 34.223 1.00 59.47 257 VAL A O 1
ATOM 2080 N N . PRO A 1 258 ? 16.995 -6.504 36.083 1.00 55.09 258 PRO A N 1
ATOM 2081 C CA . PRO A 1 258 ? 18.358 -6.346 35.611 1.00 55.09 258 PRO A CA 1
ATOM 2082 C C . PRO A 1 258 ? 18.979 -7.745 35.580 1.00 55.09 258 PRO A C 1
ATOM 2084 O O . PRO A 1 258 ? 19.063 -8.399 36.621 1.00 55.09 258 PRO A O 1
ATOM 2087 N N . GLY A 1 259 ? 19.318 -8.218 34.382 1.00 49.12 259 GLY A N 1
ATOM 2088 C CA . GLY A 1 259 ? 20.225 -9.347 34.187 1.00 49.12 259 GLY A CA 1
ATOM 2089 C C . GLY A 1 259 ? 21.667 -8.877 34.235 1.00 49.12 259 GLY A C 1
ATOM 2090 O O . GLY A 1 259 ? 21.914 -7.734 33.784 1.00 49.12 259 GLY A O 1
#

Nearest PDB structures (foldseek):
  4rfv-assembly1_A  TM=4.199E-01  e=3.355E+00  Mycobacterium tuberculosis H37Rv

Solvent-accessible surface area (backbone atoms only — not comparable to full-atom values): 16112 Å² total; per-residue (Å²): 136,86,80,82,73,81,78,78,61,73,74,74,51,48,62,57,53,50,54,51,50,52,50,52,49,52,50,47,52,51,48,51,63,68,44,45,64,58,53,48,50,56,44,38,59,55,62,77,78,88,85,81,78,50,70,70,56,49,36,61,73,35,40,18,95,50,38,39,43,67,72,60,28,55,53,51,52,52,55,28,56,78,64,77,44,86,78,83,78,67,42,31,73,75,48,71,38,68,86,88,46,74,71,42,52,53,45,45,49,57,59,66,71,49,58,95,82,42,69,92,71,65,71,62,77,90,46,48,69,60,50,52,54,34,54,53,52,44,70,73,59,54,76,74,59,63,68,62,36,48,53,78,66,43,82,38,68,42,51,60,76,64,61,76,73,62,83,89,87,85,78,64,91,77,67,48,64,68,60,51,51,41,51,50,53,54,42,40,41,25,59,43,48,90,80,86,82,88,66,94,81,67,58,60,67,54,51,50,53,51,48,53,49,27,56,74,73,73,44,90,77,86,48,77,46,92,94,42,63,95,75,27,62,88,82,70,82,80,77,74,66,93,48,78,62,53,57,53,52,54,53,49,70,69,53,75,75,87,127

Foldseek 3Di:
DDPPDPPPPVVVVVVVVVVVVVVVVVVVVVVCVVCVVVVVLLVQLQDDDDDDQDLVNQLVVQVLVQALDPVNVVVVVVVCVVVVHDDDFRKGWQDFADDDDPQLVVQLVVLVPADPVNPVSDDPPVCVVSSVVSVVVDVVQDDDSSSSSSDGTDTDIDGPVVCVVPDDDDDDPSPCSLVSVLSVQSSCSSNNDDDDDDDPPPDPVSLVSVVVSCVVSVHDDAAADPVCVVRHDDDDPPPDDPDPVVVVVVVVVVPPPDD

Radius of gyration: 30.81 Å; Cα contacts (8 Å, |Δi|>4): 165; chains: 1; bounding box: 66×34×120 Å

Sequence (259 aa):
MLYMGLSSDGLDIAPIVLFTSILLFLLCLYRCKTAAPFLMAHWRVFKRHFMFVSLDSLRVINKSNFFSNERKYRQLVQDYQNKNKDIPERKSYFCDGFEWGPEHADRAYQIANLSSDKREIELPFVFNPIKRHFDAMARKMGGSNAIFAVERREPIFVTEDNWFGHTLITGNVGTGKTVLQRLLSISMLHLGHVVVVIDPKNDAEWRESLMEEAKTLGLPFYKFHPGQPASSVCIDVCNTYTNVSDLTSRLLSLVTVPG

Mean predicted aligned error: 10.46 Å

Secondary structure (DSSP, 8-state):
---------HHHHHHHHHHHHHHHHHHHHHHHHHHHHHHHHHHHHH--------HHHHHHHTTHHHHS-HHHHHHHHHHHHHTT-PPPP-EEEEEEE----HHHHHHHHHHHTS-TT-GGGPPPGGGHHHHHHHHHHHHHH-S-THHHHSS--EEEEEEGGGGGG-------TTSSHHHHHHHHHHHHHHTT-------TT--HHHHHHHHHHHHHHT-------TT-GGGS----TTT--SSHHHHHHHHHHHS----

Organism: Salmonella typhimurium (NCBI:txid90371)

InterPro domains:
  IPR027417 P-loop containing nucleoside triphosphate hydrolase [G3DSA:3.40.50.300] (70-226)
  IPR027417 P-loop containing nucleoside triphosphate hydrolase [SSF52540] (142-256)